Protein AF-0000000083565753 (afdb_homodimer)

Solvent-accessible surface area (backbone atoms only — not comparable to full-atom values): 14730 Å² total; per-residue (Å²): 135,61,70,22,32,29,29,48,43,79,66,25,67,14,14,50,44,15,47,54,52,40,45,50,52,19,60,74,61,69,27,37,34,36,38,39,30,62,44,66,64,68,70,81,76,67,71,86,78,61,58,66,66,58,56,52,49,52,53,49,51,50,48,50,50,44,51,48,54,50,54,62,72,40,65,93,52,57,70,50,74,50,79,47,77,34,59,52,39,58,52,53,54,49,48,35,59,76,68,59,35,46,30,40,23,27,19,30,39,54,79,83,41,59,88,85,57,62,55,16,70,52,45,52,51,37,64,46,65,47,71,42,31,32,35,38,18,43,68,106,136,60,70,24,32,31,29,48,40,79,67,24,67,15,13,49,44,15,47,54,51,39,45,49,51,19,58,74,59,69,25,38,34,36,39,39,32,62,44,65,63,70,69,82,75,64,70,87,78,62,59,66,65,58,56,50,49,52,52,49,51,50,48,51,50,42,51,48,53,50,52,63,72,39,66,92,51,56,72,49,74,49,78,46,77,34,58,52,40,60,52,53,53,50,49,36,60,77,67,60,35,45,29,40,23,28,20,29,40,54,78,84,42,58,89,84,56,62,53,17,71,50,44,52,51,36,64,46,66,48,71,42,32,32,35,37,18,43,69,103

Nearest PDB structures (foldseek):
  1mjh-assembly1_B  TM=8.644E-01  e=1.092E-12  Methanocaldococcus jannaschii
  1mjh-assembly1_A  TM=8.756E-01  e=1.015E-11  Methanocaldococcus jannaschii
  3cis-assembly3_F  TM=7.984E-01  e=3.076E-10  Mycobacterium tuberculosis
  3cis-assembly4_G  TM=8.009E-01  e=1.069E-09  Mycobacterium tuberculosis
  4wny-assembly1_A-2  TM=8.545E-01  e=2.061E-09  Burkholderia pseudomallei 1710b

InterPro domains:
  IPR006015 Universal stress protein A family [PR01438] (2-20)
  IPR006015 Universal stress protein A family [PR01438] (98-110)
  IPR006015 Universal stress protein A family [PR01438] (116-138)
  IPR006016 UspA [PF00582] (1-137)
  IPR014729 Rossmann-like alpha/beta/alpha sandwich fold [G3DSA:3.40.50.620] (1-140)

Foldseek 3Di:
DFQEEEEEAQQDLLSVVLLVVRLVVCVVVVHAYEYEYEAEDPDVPDDPPDDPVVVVVVSVVSVVVSVVVSCVVNPPHHYHYDYYYYDQLVVSQVVCVVVVGQEYGYEQDHPPADPPDRGRPSLVSNVVPHPHHYHYGYSD/DFQEEEEEAQQDLLSVVLLVVRLVVCVVVVHAYEYEYEAEDPDVPPDPPDDPVVVVVVSVVSVVVSVVVSCVVNPPHHYHYDYYYYDQLVVSQVVCVVVVGQEYGYEQDHPPADPPDRGRPSRVSNVVPHPHHYHYGYSD

Organism: NCBI:txid148449

Structure (mmCIF, N/CA/C/O backbone):
data_AF-0000000083565753-model_v1
#
loop_
_entity.id
_entity.type
_entity.pdbx_description
1 polymer 'Nucleotide-binding universal stress UspA family protein'
#
loop_
_atom_site.group_PDB
_atom_site.id
_atom_site.type_symbol
_atom_site.label_atom_id
_atom_site.label_alt_id
_atom_site.label_comp_id
_atom_site.label_asym_id
_atom_site.label_entity_id
_atom_site.label_seq_id
_atom_site.pdbx_PDB_ins_code
_atom_site.Cartn_x
_atom_site.Cartn_y
_atom_site.Cartn_z
_atom_site.occupancy
_atom_site.B_iso_or_equiv
_atom_site.auth_seq_id
_atom_site.auth_comp_id
_atom_site.auth_asym_id
_atom_site.auth_atom_id
_atom_site.pdbx_PDB_model_num
ATOM 1 N N . MET A 1 1 ? -11.635 -4.177 11.033 1 70.35 1 MET A N 1
ATOM 2 C CA . MET A 1 1 ? -10.266 -4.27 10.534 1 70.35 1 MET A CA 1
ATOM 3 C C . MET A 1 1 ? -9.623 -2.89 10.45 1 70.35 1 MET A C 1
ATOM 5 O O . MET A 1 1 ? -8.585 -2.645 11.069 1 70.35 1 MET A O 1
ATOM 9 N N . TYR A 1 2 ? -10.096 -1.919 9.805 1 86.68 2 TYR A N 1
ATOM 10 C CA . TYR A 1 2 ? -9.535 -0.574 9.872 1 86.68 2 TYR A CA 1
ATOM 11 C C . TYR A 1 2 ? -10.348 0.31 10.81 1 86.68 2 TYR A C 1
ATOM 13 O O . TYR A 1 2 ? -11.556 0.475 10.625 1 86.68 2 TYR A O 1
ATOM 21 N N . ASP A 1 3 ? -9.734 0.777 11.871 1 94.16 3 ASP A N 1
ATOM 22 C CA . ASP A 1 3 ? -10.417 1.656 12.815 1 94.16 3 ASP A CA 1
ATOM 23 C C . ASP A 1 3 ? -10.062 3.119 12.557 1 94.16 3 ASP A C 1
ATOM 25 O O . ASP A 1 3 ? -10.685 4.023 13.119 1 94.16 3 ASP A O 1
ATOM 29 N N . SER A 1 4 ? -9.104 3.278 11.74 1 97.52 4 SER A N 1
ATOM 30 C CA . SER A 1 4 ? -8.714 4.628 11.348 1 97.52 4 SER A CA 1
ATOM 31 C C . SER A 1 4 ? -7.804 4.607 10.125 1 97.52 4 SER A C 1
ATOM 33 O O . SER A 1 4 ? -7.123 3.612 9.867 1 97.52 4 SER A O 1
ATOM 35 N N . VAL A 1 5 ? -7.778 5.709 9.393 1 98.37 5 VAL A N 1
ATOM 36 C CA . VAL A 1 5 ? -6.971 5.872 8.189 1 98.37 5 VAL A CA 1
ATOM 37 C C . VAL A 1 5 ? -6.134 7.145 8.295 1 98.37 5 VAL A C 1
ATOM 39 O O . VAL A 1 5 ? -6.633 8.188 8.725 1 98.37 5 VAL A O 1
ATOM 42 N N . LEU A 1 6 ? -4.876 7.047 7.983 1 98.82 6 LEU A N 1
ATOM 43 C CA . LEU A 1 6 ? -4.014 8.22 7.881 1 98.82 6 LEU A CA 1
ATOM 44 C C . LEU A 1 6 ? -3.614 8.476 6.432 1 98.82 6 LEU A C 1
ATOM 46 O O . LEU A 1 6 ? -3.181 7.557 5.732 1 98.82 6 LEU A O 1
ATOM 50 N N . VAL A 1 7 ? -3.758 9.709 6.019 1 98.84 7 VAL A N 1
ATOM 51 C CA . VAL A 1 7 ? -3.224 10.082 4.713 1 98.84 7 VAL A CA 1
ATOM 52 C C . VAL A 1 7 ? -2.16 11.163 4.88 1 98.84 7 VAL A C 1
ATOM 54 O O . VAL A 1 7 ? -2.366 12.14 5.604 1 98.84 7 VAL A O 1
ATOM 57 N N . ALA A 1 8 ? -0.987 10.927 4.294 1 98.75 8 ALA A N 1
ATOM 58 C CA . ALA A 1 8 ? 0.07 11.927 4.165 1 98.75 8 ALA A CA 1
ATOM 59 C C . ALA A 1 8 ? 0.028 12.597 2.795 1 98.75 8 ALA A C 1
ATOM 61 O O . ALA A 1 8 ? 0.025 11.918 1.765 1 98.75 8 ALA A O 1
ATOM 62 N N . THR A 1 9 ? -0.007 13.968 2.85 1 98.09 9 THR A N 1
ATOM 63 C CA . THR A 1 9 ? -0.197 14.65 1.575 1 98.09 9 THR A CA 1
ATOM 64 C C . THR A 1 9 ? 0.665 15.907 1.5 1 98.09 9 THR A C 1
ATOM 66 O O . THR A 1 9 ? 0.988 16.507 2.528 1 98.09 9 THR A O 1
ATOM 69 N N . ASP A 1 10 ? 1.066 16.194 0.29 1 96.22 10 ASP A N 1
ATOM 70 C CA . ASP A 1 10 ? 1.816 17.423 0.054 1 96.22 10 ASP A CA 1
ATOM 71 C C . ASP A 1 10 ? 1.217 18.219 -1.103 1 96.22 10 ASP A C 1
ATOM 73 O O . ASP A 1 10 ? 1.835 19.162 -1.601 1 96.22 10 ASP A O 1
ATOM 77 N N . GLY A 1 11 ? 0.031 17.786 -1.583 1 94.57 11 GLY A N 1
ATOM 78 C CA . GLY A 1 11 ? -0.693 18.49 -2.63 1 94.57 11 GLY A CA 1
ATOM 79 C C . GLY A 1 11 ? -0.248 18.104 -4.027 1 94.57 11 GLY A C 1
ATOM 80 O O . GLY A 1 11 ? -0.727 18.665 -5.015 1 94.57 11 GLY A O 1
ATOM 81 N N . SER A 1 12 ? 0.75 17.214 -4.209 1 94.18 12 SER A N 1
ATOM 82 C CA . SER A 1 12 ? 1.145 16.696 -5.515 1 94.18 12 SER A CA 1
ATOM 83 C C . SER A 1 12 ? 0.028 15.868 -6.142 1 94.18 12 SER A C 1
ATOM 85 O O . SER A 1 12 ? -0.972 15.568 -5.487 1 94.18 12 SER A O 1
ATOM 87 N N . ASP A 1 13 ? 0.149 15.528 -7.413 1 92.77 13 ASP A N 1
ATOM 88 C CA . ASP A 1 13 ? -0.863 14.746 -8.117 1 92.77 13 ASP A CA 1
ATOM 89 C C . ASP A 1 13 ? -1.039 13.372 -7.476 1 92.77 13 ASP A C 1
ATOM 91 O O . ASP A 1 13 ? -2.167 12.922 -7.259 1 92.77 13 ASP A O 1
ATOM 95 N N . THR A 1 14 ? 0.045 12.711 -7.174 1 95.22 14 THR A N 1
ATOM 96 C CA . THR A 1 14 ? -0.057 11.405 -6.531 1 95.22 14 THR A CA 1
ATOM 97 C C . THR A 1 14 ? -0.661 11.535 -5.136 1 95.22 14 THR A C 1
ATOM 99 O O . THR A 1 14 ? -1.386 10.646 -4.683 1 95.22 14 THR A O 1
ATOM 102 N N . ALA A 1 15 ? -0.357 12.662 -4.483 1 96.39 15 ALA A N 1
ATOM 103 C CA . ALA A 1 15 ? -0.946 12.907 -3.17 1 96.39 15 ALA A CA 1
ATOM 104 C C . ALA A 1 15 ? -2.456 13.099 -3.273 1 96.39 15 ALA A C 1
ATOM 106 O O . ALA A 1 15 ? -3.206 12.662 -2.396 1 96.39 15 ALA A O 1
ATOM 107 N N . THR A 1 16 ? -2.894 13.805 -4.318 1 96.11 16 THR A N 1
ATOM 108 C CA . THR A 1 16 ? -4.326 13.973 -4.537 1 96.11 16 THR A CA 1
ATOM 109 C C . THR A 1 16 ? -5.009 12.62 -4.712 1 96.11 16 THR A C 1
ATOM 111 O O . THR A 1 16 ? -6.057 12.365 -4.115 1 96.11 16 THR A O 1
ATOM 114 N N . ALA A 1 17 ? -4.471 11.777 -5.51 1 96.78 17 ALA A N 1
ATOM 115 C CA . ALA A 1 17 ? -4.996 10.423 -5.669 1 96.78 17 ALA A CA 1
ATOM 116 C C . ALA A 1 17 ? -5.011 9.68 -4.336 1 96.78 17 ALA A C 1
ATOM 118 O O . ALA A 1 17 ? -5.97 8.97 -4.025 1 96.78 17 ALA A O 1
ATOM 119 N N . ALA A 1 18 ? -3.951 9.835 -3.564 1 97.95 18 ALA A N 1
ATOM 120 C CA . ALA A 1 18 ? -3.88 9.201 -2.25 1 97.95 18 ALA A CA 1
ATOM 121 C C . ALA A 1 18 ? -5.006 9.689 -1.344 1 97.95 18 ALA A C 1
ATOM 123 O O . ALA A 1 18 ? -5.614 8.899 -0.618 1 97.95 18 ALA A O 1
ATOM 124 N N . VAL A 1 19 ? -5.267 10.961 -1.382 1 97.9 19 VAL A N 1
ATOM 125 C CA . VAL A 1 19 ? -6.348 11.542 -0.594 1 97.9 19 VAL A CA 1
ATOM 126 C C . VAL A 1 19 ? -7.678 10.908 -0.995 1 97.9 19 VAL A C 1
ATOM 128 O O . VAL A 1 19 ? -8.477 10.53 -0.134 1 97.9 19 VAL A O 1
ATOM 131 N N . ASP A 1 20 ? -7.905 10.743 -2.253 1 97.11 20 ASP A N 1
ATOM 132 C CA . ASP A 1 20 ? -9.138 10.126 -2.732 1 97.11 20 ASP A CA 1
ATOM 133 C C . ASP A 1 20 ? -9.28 8.701 -2.202 1 97.11 20 ASP A C 1
ATOM 135 O O . ASP A 1 20 ? -10.36 8.302 -1.761 1 97.11 20 ASP A O 1
ATOM 139 N N . HIS A 1 21 ? -8.246 7.958 -2.236 1 97.4 21 HIS A N 1
ATOM 140 C CA . HIS A 1 21 ? -8.27 6.59 -1.73 1 97.4 21 HIS A CA 1
ATOM 141 C C . HIS A 1 21 ? -8.501 6.564 -0.223 1 97.4 21 HIS A C 1
ATOM 143 O O . HIS A 1 21 ? -9.253 5.725 0.28 1 97.4 21 HIS A O 1
ATOM 149 N N . ALA A 1 22 ? -7.838 7.457 0.47 1 98.13 22 ALA A N 1
ATOM 150 C CA . ALA A 1 22 ? -7.994 7.52 1.921 1 98.13 22 ALA A CA 1
ATOM 151 C C . ALA A 1 22 ? -9.439 7.828 2.304 1 98.13 22 ALA A C 1
ATOM 153 O O . ALA A 1 22 ? -9.995 7.203 3.21 1 98.13 22 ALA A O 1
ATOM 154 N N . ILE A 1 23 ? -10.004 8.728 1.611 1 97.85 23 ILE A N 1
ATOM 155 C CA . ILE A 1 23 ? -11.39 9.105 1.869 1 97.85 23 ILE A CA 1
ATOM 156 C C . ILE A 1 23 ? -12.31 7.923 1.571 1 97.85 23 ILE A C 1
ATOM 158 O O . ILE A 1 23 ? -13.227 7.632 2.342 1 97.85 23 ILE A O 1
ATOM 162 N N . THR A 1 24 ? -12.092 7.301 0.509 1 96.93 24 THR A N 1
ATOM 163 C CA . THR A 1 24 ? -12.883 6.137 0.127 1 96.93 24 THR A CA 1
ATOM 164 C C . THR A 1 24 ? -12.804 5.054 1.2 1 96.93 24 THR A C 1
ATOM 166 O O . THR A 1 24 ? -13.829 4.512 1.618 1 96.93 24 THR A O 1
ATOM 169 N N . LEU A 1 25 ? -11.629 4.744 1.685 1 97.2 25 LEU A N 1
ATOM 170 C CA . LEU A 1 25 ? -11.458 3.74 2.728 1 97.2 25 LEU A CA 1
ATOM 171 C C . LEU A 1 25 ? -12.167 4.161 4.011 1 97.2 25 LEU A C 1
ATOM 173 O O . LEU A 1 25 ? -12.94 3.388 4.581 1 97.2 25 LEU A O 1
ATOM 177 N N . ALA A 1 26 ? -11.904 5.356 4.403 1 97.76 26 ALA A N 1
ATOM 178 C CA . ALA A 1 26 ? -12.494 5.845 5.646 1 97.76 26 ALA A CA 1
ATOM 179 C C . ALA A 1 26 ? -14.018 5.822 5.577 1 97.76 26 ALA A C 1
ATOM 181 O O . ALA A 1 26 ? -14.685 5.462 6.55 1 97.76 26 ALA A O 1
ATOM 182 N N . SER A 1 27 ? -14.504 6.208 4.433 1 96.7 27 SER A N 1
ATOM 183 C CA . SER A 1 27 ? -15.951 6.225 4.241 1 96.7 27 SER A CA 1
ATOM 184 C C . SER A 1 27 ? -16.524 4.812 4.23 1 96.7 27 SER A C 1
ATOM 186 O O . SER A 1 27 ? -17.539 4.543 4.876 1 96.7 27 SER A O 1
ATOM 188 N N . GLN A 1 28 ? -15.945 3.93 3.521 1 95.64 28 GLN A N 1
ATOM 189 C CA . GLN A 1 28 ? -16.445 2.566 3.38 1 95.64 28 GLN A CA 1
ATOM 190 C C . GLN A 1 28 ? -16.437 1.836 4.72 1 95.64 28 GLN A C 1
ATOM 192 O O . GLN A 1 28 ? -17.342 1.05 5.01 1 95.64 28 GLN A O 1
ATOM 197 N N . PHE A 1 29 ? -15.425 2.081 5.487 1 96 29 PHE A N 1
ATOM 198 C CA . PHE A 1 29 ? -15.296 1.398 6.769 1 96 29 PHE A CA 1
ATOM 199 C C . PHE A 1 29 ? -15.94 2.213 7.884 1 96 29 PHE A C 1
ATOM 201 O O . PHE A 1 29 ? -16.018 1.759 9.027 1 96 29 PHE A O 1
ATOM 208 N N . ASP A 1 30 ? -16.373 3.44 7.558 1 96.24 30 ASP A N 1
ATOM 209 C CA . ASP A 1 30 ? -16.989 4.348 8.521 1 96.24 30 ASP A CA 1
ATOM 210 C C . ASP A 1 30 ? -16.07 4.586 9.717 1 96.24 30 ASP A C 1
ATOM 212 O O . ASP A 1 30 ? -16.471 4.38 10.865 1 96.24 30 ASP A O 1
ATOM 216 N N . VAL A 1 31 ? -14.921 5.073 9.415 1 97.55 31 VAL A N 1
ATOM 217 C CA . VAL A 1 31 ? -13.9 5.278 10.437 1 97.55 31 VAL A CA 1
ATOM 218 C C . VAL A 1 31 ? -13.295 6.673 10.291 1 97.55 31 VAL A C 1
ATOM 220 O O . VAL A 1 31 ? -13.445 7.315 9.248 1 97.55 31 VAL A O 1
ATOM 223 N N . PRO A 1 32 ? -12.58 7.171 11.324 1 98.05 32 PRO A N 1
ATOM 224 C CA . PRO A 1 32 ? -11.957 8.494 11.249 1 98.05 32 PRO A CA 1
ATOM 225 C C . PRO A 1 32 ? -10.808 8.549 10.245 1 98.05 32 PRO A C 1
ATOM 227 O O . PRO A 1 32 ? -10.129 7.544 10.022 1 98.05 32 PRO A O 1
ATOM 230 N N . LEU A 1 33 ? -10.653 9.709 9.706 1 98.46 33 LEU A N 1
ATOM 231 C CA . LEU A 1 33 ? -9.557 10.033 8.798 1 98.46 33 LEU A CA 1
ATOM 232 C C . LEU A 1 33 ? -8.609 11.045 9.431 1 98.46 33 LEU A C 1
ATOM 234 O O . LEU A 1 33 ? -9.049 12.069 9.959 1 98.46 33 LEU A O 1
ATOM 238 N N . TYR A 1 34 ? -7.364 10.736 9.413 1 98.76 34 TYR A N 1
ATOM 239 C CA . TYR A 1 34 ? -6.319 11.661 9.838 1 98.76 34 TYR A CA 1
ATOM 240 C C . TYR A 1 34 ? -5.504 12.147 8.646 1 98.76 34 TYR A C 1
ATOM 242 O O . TYR A 1 34 ? -5.179 11.367 7.747 1 98.76 34 TYR A O 1
ATOM 250 N N . GLY A 1 35 ? -5.287 13.417 8.578 1 98.75 35 GLY A N 1
ATOM 251 C CA . GLY A 1 35 ? -4.46 14.009 7.538 1 98.75 35 GLY A CA 1
ATOM 252 C C . GLY A 1 35 ? -3.227 14.707 8.081 1 98.75 35 GLY A C 1
ATOM 253 O O . GLY A 1 35 ? -3.294 15.39 9.105 1 98.75 35 GLY A O 1
ATOM 254 N N . ILE A 1 36 ? -2.083 14.528 7.371 1 98.84 36 ILE A N 1
ATOM 255 C CA . ILE A 1 36 ? -0.858 15.173 7.831 1 98.84 36 ILE A CA 1
ATOM 256 C C . ILE A 1 36 ? -0.123 15.792 6.644 1 98.84 36 ILE A C 1
ATOM 258 O O . ILE A 1 36 ? -0.086 15.21 5.557 1 98.84 36 ILE A O 1
ATOM 262 N N . VAL A 1 37 ? 0.411 16.953 6.87 1 98.48 37 VAL A N 1
ATOM 263 C CA . VAL A 1 37 ? 1.426 17.577 6.028 1 98.48 37 VAL A CA 1
ATOM 264 C C . VAL A 1 37 ? 2.7 17.807 6.838 1 98.48 37 VAL A C 1
ATOM 266 O O . VAL A 1 37 ? 2.643 18.272 7.978 1 98.48 37 VAL A O 1
ATOM 269 N N . VAL A 1 38 ? 3.836 17.483 6.27 1 97.63 38 VAL A N 1
ATOM 270 C CA . VAL A 1 38 ? 5.103 17.665 6.969 1 97.63 38 VAL A CA 1
ATOM 271 C C . VAL A 1 38 ? 5.938 18.727 6.258 1 97.63 38 VAL A C 1
ATOM 273 O O . VAL A 1 38 ? 6.19 18.625 5.055 1 97.63 38 VAL A O 1
ATOM 276 N N . LEU A 1 39 ? 6.33 19.758 6.948 1 95.25 39 LEU A N 1
ATOM 277 C CA . LEU A 1 39 ? 7.285 20.757 6.479 1 95.25 39 LEU A CA 1
ATOM 278 C C . LEU A 1 39 ? 8.717 20.317 6.766 1 95.25 39 LEU A C 1
ATOM 280 O O . LEU A 1 39 ? 9.104 20.166 7.927 1 95.25 39 LEU A O 1
ATOM 284 N N . GLU A 1 40 ? 9.419 20.083 5.671 1 89.79 40 GLU A N 1
ATOM 285 C CA . GLU A 1 40 ? 10.788 19.607 5.845 1 89.79 40 GLU A CA 1
ATOM 286 C C . GLU A 1 40 ? 11.655 20.659 6.532 1 89.79 40 GLU A C 1
ATOM 288 O O . GLU A 1 40 ? 11.625 21.834 6.162 1 89.79 40 GLU A O 1
ATOM 293 N N . SER A 1 41 ? 12.345 20.179 7.498 1 82.94 41 SER A N 1
ATOM 294 C CA . SER A 1 41 ? 13.251 21.073 8.212 1 82.94 41 SER A CA 1
ATOM 295 C C . SER A 1 41 ? 14.487 21.389 7.377 1 82.94 41 SER A C 1
ATOM 297 O O . SER A 1 41 ? 15.047 20.504 6.726 1 82.94 41 SER A O 1
ATOM 299 N N . ARG A 1 42 ? 14.381 22.497 6.639 1 66.94 42 ARG A N 1
ATOM 300 C CA . ARG A 1 42 ? 15.554 22.905 5.873 1 66.94 42 ARG A CA 1
ATOM 301 C C . ARG A 1 42 ? 16.768 23.073 6.78 1 66.94 42 ARG A C 1
ATOM 303 O O . ARG A 1 42 ? 16.631 23.436 7.95 1 66.94 42 ARG A O 1
ATOM 310 N N . THR A 1 43 ? 17.861 22.25 6.497 1 54.87 43 THR A N 1
ATOM 311 C CA . THR A 1 43 ? 19.102 22.662 7.143 1 54.87 43 THR A CA 1
ATOM 312 C C . THR A 1 43 ? 19.336 24.159 6.96 1 54.87 43 THR A C 1
ATOM 314 O O . THR A 1 43 ? 18.887 24.746 5.974 1 54.87 43 THR A O 1
ATOM 317 N N . GLU A 1 44 ? 19.509 24.898 8.016 1 48.77 44 GLU A N 1
ATOM 318 C CA . GLU A 1 44 ? 19.863 26.302 8.205 1 48.77 44 GLU A CA 1
ATOM 319 C C . GLU A 1 44 ? 20.626 26.845 7 1 48.77 44 GLU A C 1
ATOM 321 O O . GLU A 1 44 ? 21.009 28.017 6.978 1 48.77 44 GLU A O 1
ATOM 326 N N . TYR A 1 45 ? 21.203 25.958 6.195 1 49.56 45 TYR A N 1
ATOM 327 C CA . TYR A 1 45 ? 22.201 26.621 5.363 1 49.56 45 TYR A CA 1
ATOM 328 C C . TYR A 1 45 ? 21.539 27.38 4.219 1 49.56 45 TYR A C 1
ATOM 330 O O . TYR A 1 45 ? 22.022 27.35 3.085 1 49.56 45 TYR A O 1
ATOM 338 N N . ASP A 1 46 ? 20.228 27.416 4.228 1 50.11 46 ASP A N 1
ATOM 339 C CA . ASP A 1 46 ? 19.753 28.08 3.017 1 50.11 46 ASP A CA 1
ATOM 340 C C . ASP A 1 46 ? 20.222 29.532 2.967 1 50.11 46 ASP A C 1
ATOM 342 O O . ASP A 1 46 ? 20.316 30.196 4.002 1 50.11 46 ASP A O 1
ATOM 346 N N . ASN A 1 47 ? 20.687 29.989 1.752 1 50.78 47 ASN A N 1
ATOM 347 C CA . ASN A 1 47 ? 21.312 31.257 1.392 1 50.78 47 ASN A CA 1
ATOM 348 C C . ASN A 1 47 ? 20.439 32.445 1.785 1 50.78 47 ASN A C 1
ATOM 350 O O . ASN A 1 47 ? 19.211 32.339 1.802 1 50.78 47 ASN A O 1
ATOM 354 N N . ALA A 1 48 ? 21.104 33.596 2.306 1 54.07 48 ALA A N 1
ATOM 355 C CA . ALA A 1 48 ? 20.926 34.942 2.844 1 54.07 48 ALA A CA 1
ATOM 356 C C . ALA A 1 48 ? 19.815 35.685 2.106 1 54.07 48 ALA A C 1
ATOM 358 O O . ALA A 1 48 ? 19.491 36.826 2.446 1 54.07 48 ALA A O 1
ATOM 359 N N . ILE A 1 49 ? 19.376 35.065 0.936 1 56.76 49 ILE A N 1
ATOM 360 C CA . ILE A 1 49 ? 18.722 36.14 0.197 1 56.76 49 ILE A CA 1
ATOM 361 C C . ILE A 1 49 ? 17.265 36.258 0.638 1 56.76 49 ILE A C 1
ATOM 363 O O . ILE A 1 49 ? 16.689 37.349 0.614 1 56.76 49 ILE A O 1
ATOM 367 N N . VAL A 1 50 ? 16.603 35.014 0.853 1 60.97 50 VAL A N 1
ATOM 368 C CA . VAL A 1 50 ? 15.207 35.182 1.247 1 60.97 50 VAL A CA 1
ATOM 369 C C . VAL A 1 50 ? 15.1 35.216 2.77 1 60.97 50 VAL A C 1
ATOM 371 O O . VAL A 1 50 ? 15.853 34.532 3.467 1 60.97 50 VAL A O 1
ATOM 374 N N . ASP A 1 51 ? 14.407 36.146 3.184 1 72.39 51 ASP A N 1
ATOM 375 C CA . ASP A 1 51 ? 14.112 36.218 4.612 1 72.39 51 ASP A CA 1
ATOM 376 C C . ASP A 1 51 ? 13.543 34.896 5.123 1 72.39 51 ASP A C 1
ATOM 378 O O . ASP A 1 51 ? 12.493 34.446 4.659 1 72.39 51 ASP A O 1
ATOM 382 N N . PRO A 1 52 ? 14.223 34.111 5.813 1 75.13 52 PRO A N 1
ATOM 383 C CA . PRO A 1 52 ? 13.835 32.799 6.334 1 75.13 52 PRO A CA 1
ATOM 384 C C . PRO A 1 52 ? 12.422 32.788 6.912 1 75.13 52 PRO A C 1
ATOM 386 O O . PRO A 1 52 ? 11.717 31.781 6.809 1 75.13 52 PRO A O 1
ATOM 389 N N . GLU A 1 53 ? 12.023 33.912 7.372 1 79.96 53 GLU A N 1
ATOM 390 C CA . GLU A 1 53 ? 10.689 33.991 7.961 1 79.96 53 GLU A CA 1
ATOM 391 C C . GLU A 1 53 ? 9.608 33.95 6.885 1 79.96 53 GLU A C 1
ATOM 393 O O . GLU A 1 53 ? 8.564 33.321 7.07 1 79.96 53 GLU A O 1
ATOM 398 N N . GLU A 1 54 ? 9.918 34.653 5.784 1 81.71 54 GLU A N 1
ATOM 399 C CA . GLU A 1 54 ? 8.951 34.682 4.691 1 81.71 54 GLU A CA 1
ATOM 400 C C . GLU A 1 54 ? 8.832 33.315 4.023 1 81.71 54 GLU A C 1
ATOM 402 O O . GLU A 1 54 ? 7.735 32.895 3.647 1 81.71 54 GLU A O 1
ATOM 407 N N . ALA A 1 55 ? 9.894 32.731 3.916 1 82.29 55 ALA A N 1
ATOM 408 C CA . ALA A 1 55 ? 9.892 31.405 3.306 1 82.29 55 ALA A CA 1
ATOM 409 C C . ALA A 1 55 ? 9.102 30.412 4.154 1 82.29 55 ALA A C 1
ATOM 411 O O . ALA A 1 55 ? 8.329 29.611 3.624 1 82.29 55 ALA A O 1
ATOM 412 N N . ASP A 1 56 ? 9.208 30.499 5.383 1 85.81 56 ASP A N 1
ATOM 413 C CA . ASP A 1 56 ? 8.493 29.624 6.307 1 85.81 56 ASP A CA 1
ATOM 414 C C . ASP A 1 56 ? 6.99 29.891 6.265 1 85.81 56 ASP A C 1
ATOM 416 O O . ASP A 1 56 ? 6.187 28.958 6.319 1 85.81 56 ASP A O 1
ATOM 420 N N . ARG A 1 57 ? 6.731 31.138 6.156 1 89.27 57 ARG A N 1
ATOM 421 C CA . ARG A 1 57 ? 5.323 31.513 6.095 1 89.27 57 ARG A CA 1
ATOM 422 C C . ARG A 1 57 ? 4.663 30.963 4.835 1 89.27 57 ARG A C 1
ATOM 424 O O . ARG A 1 57 ? 3.538 30.462 4.886 1 89.27 57 ARG A O 1
ATOM 431 N N . ARG A 1 58 ? 5.305 31.067 3.809 1 90.52 58 ARG A N 1
ATOM 432 C CA . ARG A 1 58 ? 4.764 30.589 2.541 1 90.52 58 ARG A CA 1
ATOM 433 C C . ARG A 1 58 ? 4.575 29.076 2.563 1 90.52 58 ARG A C 1
ATOM 435 O O . ARG A 1 58 ? 3.579 28.562 2.049 1 90.52 58 ARG A O 1
ATOM 442 N N . ARG A 1 59 ? 5.479 28.418 3.128 1 91.31 59 ARG A N 1
ATOM 443 C CA . ARG A 1 59 ? 5.377 26.966 3.232 1 91.31 59 ARG A CA 1
ATOM 444 C C . ARG A 1 59 ? 4.178 26.561 4.082 1 91.31 59 ARG A C 1
ATOM 446 O O . ARG A 1 59 ? 3.452 25.627 3.737 1 91.31 59 ARG A O 1
ATOM 453 N N . ARG A 1 60 ? 3.98 27.243 5.109 1 94.51 60 ARG A N 1
ATOM 454 C CA . ARG A 1 60 ? 2.859 26.943 5.993 1 94.51 60 ARG A CA 1
ATOM 455 C C . ARG A 1 60 ? 1.529 27.252 5.314 1 94.51 60 ARG A C 1
ATOM 457 O O . ARG A 1 60 ? 0.565 26.496 5.451 1 94.51 60 ARG A O 1
ATOM 464 N N . GLN A 1 61 ? 1.526 28.332 4.605 1 95.52 61 GLN A N 1
ATOM 465 C CA . GLN A 1 61 ? 0.31 28.692 3.883 1 95.52 61 GLN A CA 1
ATOM 466 C C . GLN A 1 61 ? -0.053 27.628 2.851 1 95.52 61 GLN A C 1
ATOM 468 O O . GLN A 1 61 ? -1.226 27.281 2.696 1 95.52 61 GLN A O 1
ATOM 473 N N . ARG A 1 62 ? 0.897 27.179 2.211 1 95.21 62 ARG A N 1
ATOM 474 C CA . ARG A 1 62 ? 0.664 26.117 1.238 1 95.21 62 ARG A CA 1
ATOM 475 C C . ARG A 1 62 ? 0.144 24.855 1.918 1 95.21 62 ARG A C 1
ATOM 477 O O . ARG A 1 62 ? -0.777 24.208 1.416 1 95.21 62 ARG A O 1
ATOM 484 N N . ALA A 1 63 ? 0.744 24.551 3.028 1 96.93 63 ALA A N 1
ATOM 485 C CA . ALA A 1 63 ? 0.302 23.383 3.786 1 96.93 63 ALA A CA 1
ATOM 486 C C . ALA A 1 63 ? -1.154 23.528 4.219 1 96.93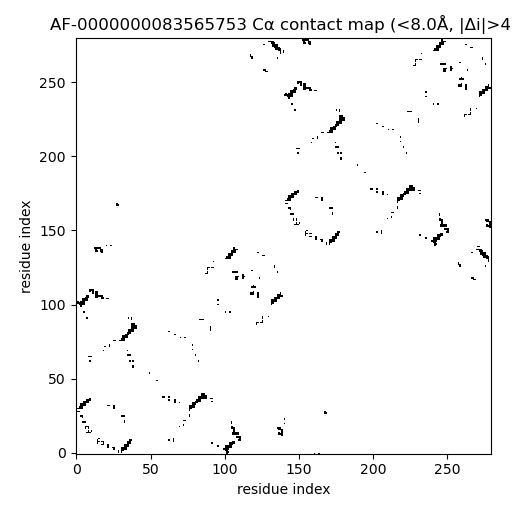 63 ALA A C 1
ATOM 488 O O . ALA A 1 63 ? -1.933 22.576 4.127 1 96.93 63 ALA A O 1
ATOM 489 N N . GLU A 1 64 ? -1.491 24.688 4.622 1 97.84 64 GLU A N 1
ATOM 490 C CA . GLU A 1 64 ? -2.863 24.965 5.039 1 97.84 64 GLU A CA 1
ATOM 491 C C . GLU A 1 64 ? -3.834 24.821 3.871 1 97.84 64 GLU A C 1
ATOM 493 O O . GLU A 1 64 ? -4.947 24.319 4.04 1 97.84 64 GLU A O 1
ATOM 498 N N . SER A 1 65 ? -3.41 25.26 2.761 1 97.81 65 SER A N 1
ATOM 499 C CA . SER A 1 65 ? -4.245 25.126 1.571 1 97.81 65 SER A CA 1
ATOM 500 C C . SER A 1 65 ? -4.456 23.66 1.207 1 97.81 65 SER A C 1
ATOM 502 O O . SER A 1 65 ? -5.567 23.256 0.856 1 97.81 65 SER A O 1
ATOM 504 N N . VAL A 1 66 ? -3.439 22.885 1.279 1 97.52 66 VAL A N 1
ATOM 505 C CA . VAL A 1 66 ? -3.502 21.456 0.992 1 97.52 66 VAL A CA 1
ATOM 506 C C . VAL A 1 66 ? -4.482 20.779 1.948 1 97.52 66 VAL A C 1
ATOM 508 O O . VAL A 1 66 ? -5.315 19.974 1.525 1 97.52 66 VAL A O 1
ATOM 511 N N . LEU A 1 67 ? -4.415 21.12 3.23 1 98.01 67 LEU A N 1
ATOM 512 C CA . LEU A 1 67 ? -5.299 20.519 4.223 1 98.01 67 LEU A CA 1
ATOM 513 C C . LEU A 1 67 ? -6.735 20.998 4.034 1 98.01 67 LEU A C 1
ATOM 515 O O . LEU A 1 67 ? -7.681 20.247 4.28 1 98.01 67 LEU A O 1
ATOM 519 N N . ALA A 1 68 ? -6.878 22.235 3.575 1 97.53 68 ALA A N 1
ATOM 520 C CA . ALA A 1 68 ? -8.217 22.738 3.279 1 97.53 68 ALA A CA 1
ATOM 521 C C . ALA A 1 68 ? -8.868 21.935 2.156 1 97.53 68 ALA A C 1
ATOM 523 O O . ALA A 1 68 ? -10.064 21.638 2.21 1 97.53 68 ALA A O 1
ATOM 524 N N . ASP A 1 69 ? -8.128 21.63 1.135 1 97.35 69 ASP A N 1
ATOM 525 C CA . ASP A 1 69 ? -8.62 20.789 0.049 1 97.35 69 ASP A CA 1
ATOM 526 C C . ASP A 1 69 ? -9.035 19.413 0.565 1 97.35 69 ASP A C 1
ATOM 528 O O . ASP A 1 69 ? -10.067 18.876 0.157 1 97.35 69 ASP A O 1
ATOM 532 N N . LEU A 1 70 ? -8.221 18.82 1.467 1 97.81 70 LEU A N 1
ATOM 533 C CA . LEU A 1 70 ? -8.55 17.541 2.085 1 97.81 70 LEU A CA 1
ATOM 534 C C . LEU A 1 70 ? -9.845 17.64 2.884 1 97.81 70 LEU A C 1
ATOM 536 O O . LEU A 1 70 ? -10.707 16.762 2.79 1 97.81 70 LEU A O 1
ATOM 540 N N . GLU A 1 71 ? -10.021 18.692 3.632 1 97.53 71 GLU A N 1
ATOM 541 C CA . GLU A 1 71 ? -11.216 18.905 4.444 1 97.53 71 GLU A CA 1
ATOM 542 C C . GLU A 1 71 ? -12.464 19.005 3.572 1 97.53 71 GLU A C 1
ATOM 544 O O . GLU A 1 71 ? -13.501 18.422 3.894 1 97.53 71 GLU A O 1
ATOM 549 N N . ALA A 1 72 ? -12.289 19.682 2.534 1 97.09 72 ALA A N 1
ATOM 550 C CA . ALA A 1 72 ? -13.413 19.845 1.615 1 97.09 72 ALA A CA 1
ATOM 551 C C . ALA A 1 72 ? -13.812 18.51 0.994 1 97.09 72 ALA A C 1
ATOM 553 O O . ALA A 1 72 ? -15.001 18.215 0.85 1 97.09 72 ALA A O 1
ATOM 554 N N . ALA A 1 73 ? -12.846 17.753 0.643 1 96.73 73 ALA A N 1
ATOM 555 C CA . ALA A 1 73 ? -13.087 16.471 -0.014 1 96.73 73 ALA A CA 1
ATOM 556 C C . ALA A 1 73 ? -13.656 15.45 0.968 1 96.73 73 ALA A C 1
ATOM 558 O O . ALA A 1 73 ? -14.397 14.547 0.574 1 96.73 73 ALA A O 1
ATOM 559 N N . ALA A 1 74 ? -13.272 15.582 2.23 1 96.88 74 ALA A N 1
ATOM 560 C CA . ALA A 1 74 ? -13.62 14.591 3.244 1 96.88 74 ALA A CA 1
ATOM 561 C C . ALA A 1 74 ? -14.911 14.973 3.963 1 96.88 74 ALA A C 1
ATOM 563 O O . ALA A 1 74 ? -15.186 14.482 5.061 1 96.88 74 ALA A O 1
ATOM 564 N N . ASP A 1 75 ? -15.648 15.836 3.389 1 89.3 75 ASP A N 1
ATOM 565 C CA . ASP A 1 75 ? -16.881 16.296 4.02 1 89.3 75 ASP A CA 1
ATOM 566 C C . ASP A 1 75 ? -17.749 15.117 4.454 1 89.3 75 ASP A C 1
ATOM 568 O O . ASP A 1 75 ? -17.961 14.178 3.684 1 89.3 75 ASP A O 1
ATOM 572 N N . GLY A 1 76 ? -18.134 15.07 5.776 1 92.59 76 GLY A N 1
ATOM 573 C CA . GLY A 1 76 ? -18.975 14.025 6.337 1 92.59 76 GLY A CA 1
ATOM 574 C C . GLY A 1 76 ? -18.196 12.999 7.139 1 92.59 76 GLY A C 1
ATOM 575 O O . GLY A 1 76 ? -18.785 12.173 7.84 1 92.59 76 GLY A O 1
ATOM 576 N N . LEU A 1 77 ? -16.923 13.037 6.994 1 96.13 77 LEU A N 1
ATOM 577 C CA . LEU A 1 77 ? -16.071 12.13 7.756 1 96.13 77 LEU A CA 1
ATOM 578 C C . LEU A 1 77 ? -15.527 12.815 9.005 1 96.13 77 LEU A C 1
ATOM 580 O O . LEU A 1 77 ? -15.35 14.036 9.021 1 96.13 77 LEU A O 1
ATOM 584 N N . ALA A 1 78 ? -15.363 12.012 10.072 1 97.56 78 ALA A N 1
ATOM 585 C CA . ALA A 1 78 ? -14.536 12.507 11.171 1 97.56 78 ALA A CA 1
ATOM 586 C C . ALA A 1 78 ? -13.092 12.71 10.722 1 97.56 78 ALA A C 1
ATOM 588 O O . ALA A 1 78 ? -12.406 11.751 10.361 1 97.56 78 ALA A O 1
ATOM 589 N N . LEU A 1 79 ? -12.711 13.96 10.676 1 98.19 79 LEU A N 1
ATOM 590 C CA . LEU A 1 79 ? -11.403 14.304 10.13 1 98.19 79 LEU A CA 1
ATOM 591 C C . LEU A 1 79 ? -10.602 15.14 11.123 1 98.19 79 LEU A C 1
ATOM 593 O O . LEU A 1 79 ? -11.124 16.098 11.698 1 98.19 79 LEU A O 1
ATOM 597 N N . GLU A 1 80 ? -9.373 14.736 11.404 1 98.22 80 GLU A N 1
ATOM 598 C CA . GLU A 1 80 ? -8.371 15.525 12.116 1 98.22 80 GLU A CA 1
ATOM 599 C C . GLU A 1 80 ? -7.127 15.739 11.259 1 98.22 80 GLU A C 1
ATOM 601 O O . GLU A 1 80 ? -6.622 14.798 10.642 1 98.22 80 GLU A O 1
ATOM 606 N N . THR A 1 81 ? -6.701 16.955 11.186 1 98.38 81 THR A N 1
ATOM 607 C CA . THR A 1 81 ? -5.521 17.251 10.381 1 98.38 81 THR A CA 1
ATOM 608 C C . THR A 1 81 ? -4.42 17.866 11.24 1 98.38 81 THR A C 1
ATOM 610 O O . THR A 1 81 ? -4.692 18.401 12.317 1 98.38 81 THR A O 1
ATOM 613 N N . THR A 1 82 ? -3.182 17.778 10.757 1 98.49 82 THR A N 1
ATOM 614 C CA . THR A 1 82 ? -2.054 18.378 11.461 1 98.49 82 THR A CA 1
ATOM 615 C C . THR A 1 82 ? -0.948 18.762 10.482 1 98.49 82 THR A C 1
ATOM 617 O O . THR A 1 82 ? -0.832 18.173 9.406 1 98.49 82 THR A O 1
ATOM 620 N N . ILE A 1 83 ? -0.262 19.793 10.839 1 98.37 83 ILE A N 1
ATOM 621 C CA . ILE A 1 83 ? 0.99 20.165 10.189 1 98.37 83 ILE A CA 1
ATOM 622 C C . ILE A 1 83 ? 2.158 19.925 11.143 1 98.37 83 ILE A C 1
ATOM 624 O O . ILE A 1 83 ? 2.147 20.402 12.28 1 98.37 83 ILE A O 1
ATOM 628 N N . ARG A 1 84 ? 3.095 19.194 10.702 1 97.78 84 ARG A N 1
ATOM 629 C CA . ARG A 1 84 ? 4.303 18.953 11.484 1 97.78 84 ARG A CA 1
ATOM 630 C C . ARG A 1 84 ? 5.544 19.423 10.732 1 97.78 84 ARG A C 1
ATOM 632 O O . ARG A 1 84 ? 5.52 19.558 9.507 1 97.78 84 ARG A O 1
ATOM 639 N N . THR A 1 85 ? 6.619 19.762 11.476 1 96.44 85 THR A N 1
ATOM 640 C CA . THR A 1 85 ? 7.913 20.141 10.922 1 96.44 85 THR A CA 1
ATOM 641 C C . THR A 1 85 ? 8.982 19.118 11.296 1 96.44 85 THR A C 1
ATOM 643 O O . THR A 1 85 ? 9.086 18.717 12.456 1 96.44 85 THR A O 1
ATOM 646 N N . GLY A 1 86 ? 9.733 18.629 10.346 1 96.4 86 GLY A N 1
ATOM 647 C CA . GLY A 1 86 ? 10.773 17.64 10.583 1 96.4 86 GLY A CA 1
ATOM 648 C C . GLY A 1 86 ? 11.086 16.799 9.361 1 96.4 86 GLY A C 1
ATOM 649 O O . GLY A 1 86 ? 10.952 17.267 8.228 1 96.4 86 GLY A O 1
ATOM 650 N N . VAL A 1 87 ? 11.682 15.642 9.583 1 96.7 87 VAL A N 1
ATOM 651 C CA . VAL A 1 87 ? 11.924 14.68 8.513 1 96.7 87 VAL A CA 1
ATOM 652 C C . VAL A 1 87 ? 10.614 14 8.122 1 96.7 87 VAL A C 1
ATOM 654 O O . VAL A 1 87 ? 9.957 13.376 8.959 1 96.7 87 VAL A O 1
ATOM 657 N N . PRO A 1 88 ? 10.25 14.047 6.961 1 97.26 88 PRO A N 1
ATOM 658 C CA . PRO A 1 88 ? 8.897 13.669 6.547 1 97.26 88 PRO A CA 1
ATOM 659 C C . PRO A 1 88 ? 8.526 12.248 6.966 1 97.26 88 PRO A C 1
ATOM 661 O O . PRO A 1 88 ? 7.502 12.042 7.622 1 97.26 88 PRO A O 1
ATOM 664 N N . HIS A 1 89 ? 9.339 11.244 6.62 1 97.95 89 HIS A N 1
ATOM 665 C CA . HIS A 1 89 ? 8.942 9.872 6.917 1 97.95 89 HIS A CA 1
ATOM 666 C C . HIS A 1 89 ? 8.891 9.627 8.421 1 97.95 89 HIS A C 1
ATOM 668 O O . HIS A 1 89 ? 8.04 8.876 8.903 1 97.95 89 HIS A O 1
ATOM 674 N N . GLU A 1 90 ? 9.717 10.288 9.206 1 98.5 90 GLU A N 1
ATOM 675 C CA . GLU A 1 90 ? 9.708 10.143 10.658 1 98.5 90 GLU A CA 1
ATOM 676 C C . GLU A 1 90 ? 8.431 10.718 11.263 1 98.5 90 GLU A C 1
ATOM 678 O O . GLU A 1 90 ? 7.807 10.091 12.122 1 98.5 90 GLU A O 1
ATOM 683 N N . GLU A 1 91 ? 8.09 11.871 10.772 1 98.63 91 GLU A N 1
ATOM 684 C CA . GLU A 1 91 ? 6.898 12.534 11.293 1 98.63 91 GLU A CA 1
ATOM 685 C C . GLU A 1 91 ? 5.632 11.773 10.911 1 98.63 91 GLU A C 1
ATOM 687 O O . GLU A 1 91 ? 4.691 11.685 11.704 1 98.63 91 GLU A O 1
ATOM 692 N N . ILE A 1 92 ? 5.578 11.244 9.734 1 98.7 92 ILE A N 1
ATOM 693 C CA . ILE A 1 92 ? 4.432 10.463 9.28 1 98.7 92 ILE A CA 1
ATOM 694 C C . ILE A 1 92 ? 4.282 9.215 10.147 1 98.7 92 ILE A C 1
ATOM 696 O O . ILE A 1 92 ? 3.189 8.916 10.632 1 98.7 92 ILE A O 1
ATOM 700 N N . LEU A 1 93 ? 5.368 8.519 10.378 1 98.67 93 LEU A N 1
ATOM 701 C CA . LEU A 1 93 ? 5.337 7.291 11.164 1 98.67 93 LEU A CA 1
ATOM 702 C C . LEU A 1 93 ? 5.019 7.589 12.626 1 98.67 93 LEU A C 1
ATOM 704 O O . LEU A 1 93 ? 4.271 6.847 13.266 1 98.67 93 LEU A O 1
ATOM 708 N N . ALA A 1 94 ? 5.564 8.649 13.15 1 98.73 94 ALA A N 1
ATOM 709 C CA . ALA A 1 94 ? 5.281 9.051 14.526 1 98.73 94 ALA A CA 1
ATOM 710 C C . ALA A 1 94 ? 3.803 9.384 14.707 1 98.73 94 ALA A C 1
ATOM 712 O O . ALA A 1 94 ? 3.177 8.952 15.678 1 98.73 94 ALA A O 1
ATOM 713 N N . TYR A 1 95 ? 3.24 10.139 13.775 1 98.65 95 TYR A N 1
ATOM 714 C CA . TYR A 1 95 ? 1.837 10.526 13.869 1 98.65 95 TYR A CA 1
ATOM 715 C C . TYR A 1 95 ? 0.925 9.316 13.705 1 98.65 95 TYR A C 1
ATOM 717 O O . TYR A 1 95 ? -0.105 9.212 14.376 1 98.65 95 TYR A O 1
ATOM 725 N N . ALA A 1 96 ? 1.28 8.404 12.808 1 98.25 96 ALA A N 1
ATOM 726 C CA . ALA A 1 96 ? 0.525 7.162 12.661 1 98.25 96 ALA A CA 1
ATOM 727 C C . ALA A 1 96 ? 0.457 6.402 13.982 1 98.25 96 ALA A C 1
ATOM 729 O O . ALA A 1 96 ? -0.593 5.864 14.342 1 98.25 96 ALA A O 1
ATOM 730 N N . ALA A 1 97 ? 1.57 6.35 14.656 1 97.66 97 ALA A N 1
ATOM 73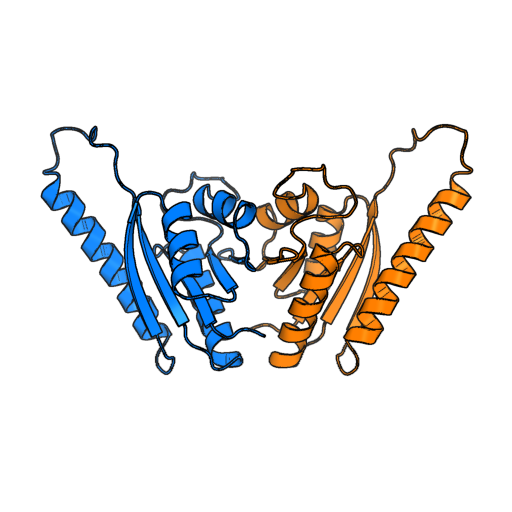1 C CA . ALA A 1 97 ? 1.637 5.666 15.945 1 97.66 97 ALA A CA 1
ATOM 732 C C . ALA A 1 97 ? 0.803 6.394 16.996 1 97.66 97 ALA A C 1
ATOM 734 O O . ALA A 1 97 ? 0.074 5.763 17.764 1 97.66 97 ALA A O 1
ATOM 735 N N . GLU A 1 98 ? 0.95 7.742 17.032 1 97.84 98 GLU A N 1
ATOM 736 C CA . GLU A 1 98 ? 0.222 8.568 17.99 1 97.84 98 GLU A CA 1
ATOM 737 C C . GLU A 1 98 ? -1.285 8.375 17.853 1 97.84 98 GLU A C 1
ATOM 739 O O . GLU A 1 98 ? -2.004 8.332 18.854 1 97.84 98 GLU A O 1
ATOM 744 N N . GLN A 1 99 ? -1.759 8.249 16.598 1 97.12 99 GLN A N 1
ATOM 745 C CA . GLN A 1 99 ? -3.193 8.151 16.345 1 97.12 99 GLN A CA 1
ATOM 746 C C . GLN A 1 99 ? -3.633 6.694 16.228 1 97.12 99 GLN A C 1
ATOM 748 O O . GLN A 1 99 ? -4.802 6.413 15.959 1 97.12 99 GLN A O 1
ATOM 753 N N . ASP A 1 100 ? -2.65 5.763 16.337 1 95.53 100 ASP A N 1
ATOM 754 C CA . ASP A 1 100 ? -2.897 4.335 16.163 1 95.53 100 ASP A CA 1
ATOM 755 C C . ASP A 1 100 ? -3.612 4.058 14.843 1 95.53 100 ASP A C 1
ATOM 757 O O . ASP A 1 100 ? -4.626 3.357 14.815 1 95.53 100 ASP A O 1
ATOM 761 N N . ALA A 1 101 ? -3.126 4.721 13.796 1 96.4 101 ALA A N 1
ATOM 762 C CA . ALA A 1 101 ? -3.707 4.515 12.471 1 96.4 101 ALA A CA 1
ATOM 763 C C . ALA A 1 101 ? -3.535 3.069 12.016 1 96.4 101 ALA A C 1
ATOM 765 O O . ALA A 1 101 ? -2.451 2.495 12.145 1 96.4 101 ALA A O 1
ATOM 766 N N . ASP A 1 102 ? -4.565 2.528 11.442 1 96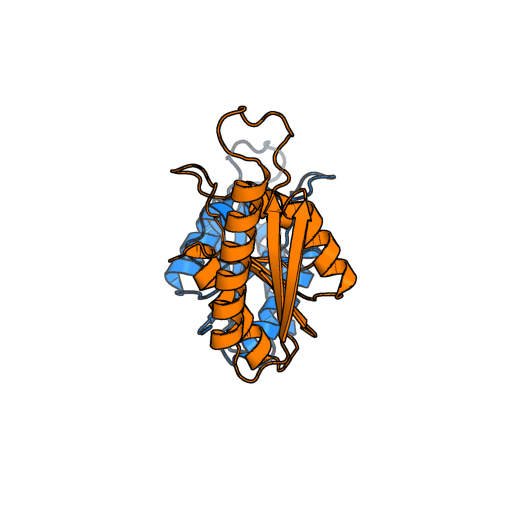.92 102 ASP A N 1
ATOM 767 C CA . ASP A 1 102 ? -4.545 1.127 11.03 1 96.92 102 ASP A CA 1
ATOM 768 C C . ASP A 1 102 ? -3.943 0.974 9.635 1 96.92 102 ASP A C 1
ATOM 770 O O . ASP A 1 102 ? -3.532 -0.122 9.247 1 96.92 102 ASP A O 1
ATOM 774 N N . VAL A 1 103 ? -3.979 2.109 8.907 1 98.03 103 VAL A N 1
ATOM 775 C CA . VAL A 1 103 ? -3.417 2.104 7.56 1 98.03 103 VAL A CA 1
ATOM 776 C C . VAL A 1 103 ? -2.925 3.504 7.2 1 98.03 103 VAL A C 1
ATOM 778 O O . VAL A 1 103 ? -3.546 4.502 7.574 1 98.03 103 VAL A O 1
ATOM 781 N N . ILE A 1 104 ? -1.787 3.542 6.563 1 98.72 104 ILE A N 1
ATOM 782 C CA . ILE A 1 104 ? -1.237 4.777 6.016 1 98.72 104 ILE A CA 1
ATOM 783 C C . ILE A 1 104 ? -1.436 4.804 4.502 1 98.72 104 ILE A C 1
ATOM 785 O O . ILE A 1 104 ? -1.098 3.843 3.808 1 98.72 104 ILE A O 1
ATOM 789 N N . VAL A 1 105 ? -1.998 5.892 3.995 1 98.82 105 VAL A N 1
ATOM 790 C CA . VAL A 1 105 ? -2.151 6.108 2.56 1 98.82 105 VAL A CA 1
ATOM 791 C C . VAL A 1 105 ? -1.221 7.23 2.104 1 98.82 105 VAL A C 1
ATOM 793 O O . VAL A 1 105 ? -1.211 8.314 2.692 1 98.82 105 VAL A O 1
ATOM 796 N N . ILE A 1 106 ? -0.429 6.984 1.029 1 98.7 106 ILE A N 1
ATOM 797 C CA . ILE A 1 106 ? 0.583 7.947 0.609 1 98.7 106 ILE A CA 1
ATOM 798 C C . ILE A 1 106 ? 0.772 7.87 -0.904 1 98.7 106 ILE A C 1
ATOM 800 O O . ILE A 1 106 ? 0.595 6.808 -1.505 1 98.7 106 ILE A O 1
ATOM 804 N N . GLY A 1 107 ? 1.035 9.023 -1.504 1 98.14 107 GLY A N 1
ATOM 805 C CA . GLY A 1 107 ? 1.384 9.034 -2.916 1 98.14 107 GLY A CA 1
ATOM 806 C C . GLY A 1 107 ? 2.783 8.514 -3.189 1 98.14 107 GLY A C 1
ATOM 807 O O . GLY A 1 107 ? 3.699 8.734 -2.394 1 98.14 107 GLY A O 1
ATOM 808 N N . SER A 1 108 ? 2.972 7.922 -4.303 1 97.14 108 SER A N 1
ATOM 809 C CA . SER A 1 108 ? 4.239 7.279 -4.638 1 97.14 108 SER A CA 1
ATOM 810 C C . SER A 1 108 ? 5.348 8.308 -4.827 1 97.14 108 SER A C 1
ATOM 812 O O . SER A 1 108 ? 6.531 7.985 -4.694 1 97.14 108 SER A O 1
ATOM 814 N N . ARG A 1 109 ? 4.906 9.55 -5.166 1 94.77 109 ARG A N 1
ATOM 815 C CA . ARG A 1 109 ? 5.844 10.649 -5.366 1 94.77 109 ARG A CA 1
ATOM 816 C C . ARG A 1 109 ? 5.311 11.941 -4.754 1 94.77 109 ARG A C 1
ATOM 818 O O . ARG A 1 109 ? 4.099 12.154 -4.699 1 94.77 109 ARG A O 1
ATOM 825 N N . GLY A 1 110 ? 6.292 12.767 -4.34 1 92.04 110 GLY A N 1
ATOM 826 C CA . GLY A 1 110 ? 5.92 14.068 -3.807 1 92.04 110 GLY A CA 1
ATOM 827 C C . GLY A 1 110 ? 6.38 15.222 -4.676 1 92.04 110 GLY A C 1
ATOM 828 O O . GLY A 1 110 ? 6.824 15.016 -5.807 1 92.04 110 GLY A O 1
ATOM 829 N N . ARG A 1 111 ? 6.261 16.334 -4.105 1 86.76 111 ARG A N 1
ATOM 830 C CA . ARG A 1 111 ? 6.59 17.559 -4.827 1 86.76 111 ARG A CA 1
ATOM 831 C C . ARG A 1 111 ? 8.093 17.673 -5.057 1 86.76 111 ARG A C 1
ATOM 833 O O . ARG A 1 111 ? 8.532 18.289 -6.03 1 86.76 111 ARG A O 1
ATOM 840 N N . SER A 1 112 ? 8.869 17.128 -4.165 1 84.16 112 SER A N 1
ATOM 841 C CA . SER A 1 112 ? 10.317 17.301 -4.233 1 84.16 112 SER A CA 1
ATOM 842 C C . SER A 1 112 ? 10.985 16.108 -4.909 1 84.16 112 SER A C 1
ATOM 844 O O . SER A 1 112 ? 12.214 16.027 -4.964 1 84.16 112 SER A O 1
ATOM 846 N N . SER A 1 113 ? 10.174 15.185 -5.416 1 86.5 113 SER A N 1
ATOM 847 C CA . SER A 1 113 ? 10.763 13.975 -5.978 1 86.5 113 SER A CA 1
ATOM 848 C C . SER A 1 113 ? 11.467 14.264 -7.299 1 86.5 113 SER A C 1
ATOM 850 O O . SER A 1 113 ? 11.054 15.153 -8.047 1 86.5 113 SER A O 1
ATOM 852 N N . PHE A 1 114 ? 12.504 13.634 -7.473 1 84.41 114 PHE A N 1
ATOM 853 C CA . PHE A 1 114 ? 13.263 13.756 -8.712 1 84.41 114 PHE A CA 1
ATOM 854 C C . PHE A 1 114 ? 12.444 13.262 -9.899 1 84.41 114 PHE A C 1
ATOM 856 O O . PHE A 1 114 ? 11.766 12.237 -9.809 1 84.41 114 PHE A O 1
ATOM 863 N N . LYS A 1 115 ? 12.706 14.071 -10.957 1 81.56 115 LYS A N 1
ATOM 864 C CA . LYS A 1 115 ? 12.026 13.68 -12.189 1 81.56 115 LYS A CA 1
ATOM 865 C C . LYS A 1 115 ? 12.496 12.308 -12.664 1 81.56 115 LYS A C 1
ATOM 867 O O . LYS A 1 115 ? 13.698 12.04 -12.713 1 81.56 115 LYS A O 1
ATOM 872 N N . GLY A 1 116 ? 11.639 11.486 -12.945 1 85.7 116 GLY A N 1
ATOM 873 C CA . GLY A 1 116 ? 11.982 10.166 -13.448 1 85.7 116 GLY A CA 1
ATOM 874 C C . GLY A 1 116 ? 11.996 9.101 -12.368 1 85.7 116 GLY A C 1
ATOM 875 O O . GLY A 1 116 ? 12.074 7.907 -12.667 1 85.7 116 GLY A O 1
ATOM 876 N N . ALA A 1 117 ? 12.08 9.581 -11.103 1 88.49 117 ALA A N 1
ATOM 877 C CA . ALA A 1 117 ? 12.037 8.593 -10.029 1 88.49 117 ALA A CA 1
ATOM 878 C C . ALA A 1 117 ? 10.716 7.83 -10.038 1 88.49 117 ALA A C 1
ATOM 880 O O . ALA A 1 117 ? 9.656 8.413 -10.28 1 88.49 117 ALA A O 1
ATOM 881 N N . LEU A 1 118 ? 10.79 6.619 -9.813 1 90.7 118 LEU A N 1
ATOM 882 C CA . LEU A 1 118 ? 9.577 5.811 -9.749 1 90.7 118 LEU A CA 1
ATOM 883 C C . LEU A 1 118 ? 8.93 5.91 -8.372 1 90.7 118 LEU A C 1
ATOM 885 O O . LEU A 1 118 ? 7.714 5.756 -8.241 1 90.7 118 LEU A O 1
ATOM 889 N N . LEU A 1 119 ? 9.776 6.104 -7.423 1 95.48 119 LEU A N 1
ATOM 890 C CA . LEU A 1 119 ? 9.315 6.181 -6.041 1 95.48 119 LEU A CA 1
ATOM 891 C C . LEU A 1 119 ? 10.07 7.262 -5.275 1 95.48 119 LEU A C 1
ATOM 893 O O . LEU A 1 119 ? 11.298 7.342 -5.355 1 95.48 119 LEU A O 1
ATOM 897 N N . GLY A 1 120 ? 9.361 8.07 -4.579 1 95.81 120 GLY A N 1
ATOM 898 C CA . GLY A 1 120 ? 9.995 9.1 -3.772 1 95.81 120 GLY A CA 1
ATOM 899 C C . GLY A 1 120 ? 10.684 8.55 -2.537 1 95.81 120 GLY A C 1
ATOM 900 O O . GLY A 1 120 ? 10.307 7.492 -2.028 1 95.81 120 GLY A O 1
ATOM 901 N N . SER A 1 121 ? 11.581 9.322 -2.03 1 95.28 121 SER A N 1
ATOM 902 C CA . SER A 1 121 ? 12.399 8.889 -0.902 1 95.28 121 SER A CA 1
ATOM 903 C C . SER A 1 121 ? 11.565 8.757 0.368 1 95.28 121 SER A C 1
ATOM 905 O O . SER A 1 121 ? 11.775 7.838 1.162 1 95.28 121 SER A O 1
ATOM 907 N N . THR A 1 122 ? 10.617 9.677 0.553 1 96.88 122 THR A N 1
ATOM 908 C CA . THR A 1 122 ? 9.752 9.605 1.725 1 96.88 122 THR A CA 1
ATOM 909 C C . THR A 1 122 ? 8.905 8.337 1.696 1 96.88 122 THR A C 1
ATOM 911 O O . THR A 1 122 ? 8.806 7.626 2.698 1 96.88 122 THR A O 1
ATOM 914 N N . VAL A 1 123 ? 8.32 8.058 0.612 1 97.59 123 VAL A N 1
ATOM 915 C CA . VAL A 1 123 ? 7.467 6.883 0.47 1 97.59 123 VAL A CA 1
ATOM 916 C C . VAL A 1 123 ? 8.295 5.616 0.676 1 97.59 123 VAL A C 1
ATOM 918 O O . VAL A 1 123 ? 7.874 4.701 1.389 1 97.59 123 VAL A O 1
ATOM 921 N N . ASP A 1 124 ? 9.44 5.616 0.116 1 97.04 124 ASP A N 1
ATOM 922 C CA . ASP A 1 124 ? 10.33 4.472 0.288 1 97.04 124 ASP A CA 1
ATOM 923 C C . ASP A 1 124 ? 10.611 4.211 1.766 1 97.04 124 ASP A C 1
ATOM 925 O O . ASP A 1 124 ? 10.483 3.079 2.237 1 97.04 124 ASP A O 1
ATOM 929 N N . ALA A 1 125 ? 10.968 5.199 2.46 1 97.58 125 ALA A N 1
ATOM 930 C CA . ALA A 1 125 ? 11.286 5.079 3.881 1 97.58 125 ALA A CA 1
ATOM 931 C C . ALA A 1 125 ? 10.063 4.642 4.682 1 97.58 125 ALA A C 1
ATOM 933 O O . ALA A 1 125 ? 10.167 3.8 5.576 1 97.58 125 ALA A O 1
ATOM 934 N N . VAL A 1 126 ? 8.91 5.153 4.357 1 98.42 126 VAL A N 1
ATOM 935 C CA . VAL A 1 126 ? 7.686 4.812 5.074 1 98.42 126 VAL A CA 1
ATOM 936 C C . VAL A 1 126 ? 7.352 3.338 4.855 1 98.42 126 VAL A C 1
ATOM 938 O O . VAL A 1 126 ? 7.074 2.61 5.81 1 98.42 126 VAL A O 1
ATOM 941 N N . VAL A 1 127 ? 7.422 2.906 3.638 1 98.11 127 VAL A N 1
ATOM 942 C CA . VAL A 1 127 ? 7.092 1.521 3.319 1 98.11 127 VAL A CA 1
ATOM 943 C C . VAL A 1 127 ? 8.054 0.581 4.043 1 98.11 127 VAL A C 1
ATOM 945 O O . VAL A 1 127 ? 7.639 -0.445 4.586 1 98.11 127 VAL A O 1
ATOM 948 N N . ARG A 1 128 ? 9.272 0.902 4.129 1 97.08 128 ARG A N 1
ATOM 949 C CA . ARG A 1 128 ? 10.302 0.043 4.704 1 97.08 128 ARG A CA 1
ATOM 950 C C . ARG A 1 128 ? 10.19 -0.005 6.224 1 97.08 128 ARG A C 1
ATOM 952 O O . ARG A 1 128 ? 10.51 -1.021 6.844 1 97.08 128 ARG A O 1
ATOM 959 N N . GLN A 1 129 ? 9.659 1.05 6.786 1 96.77 129 GLN A N 1
ATOM 960 C CA . GLN A 1 129 ? 9.804 1.172 8.233 1 96.77 129 GLN A CA 1
ATOM 961 C C . GLN A 1 129 ? 8.454 1.045 8.933 1 96.77 129 GLN A C 1
ATOM 963 O O . GLN A 1 129 ? 8.395 0.883 10.154 1 96.77 129 GLN A O 1
ATOM 968 N N . ALA A 1 130 ? 7.406 1.126 8.189 1 96.48 130 ALA A N 1
ATOM 969 C CA . ALA A 1 130 ? 6.079 1.138 8.799 1 96.48 130 ALA A CA 1
ATOM 970 C C . ALA A 1 130 ? 5.781 -0.19 9.489 1 96.48 130 ALA A C 1
ATOM 972 O O . ALA A 1 130 ? 6.12 -1.256 8.97 1 96.48 130 ALA A O 1
ATOM 973 N N . ALA A 1 131 ? 5.117 -0.101 10.599 1 92.94 131 ALA A N 1
ATOM 974 C CA . ALA A 1 131 ? 4.639 -1.272 11.331 1 92.94 131 ALA A CA 1
ATOM 975 C C . ALA A 1 131 ? 3.162 -1.53 11.048 1 92.94 131 ALA A C 1
ATOM 977 O O . ALA A 1 131 ? 2.519 -2.32 11.743 1 92.94 131 ALA A O 1
ATOM 978 N N . ARG A 1 132 ? 2.642 -0.738 10.142 1 95.16 132 ARG A N 1
ATOM 979 C CA . ARG A 1 132 ? 1.249 -0.828 9.715 1 95.16 132 ARG A CA 1
ATOM 980 C C . ARG A 1 132 ? 1.146 -0.886 8.194 1 95.16 132 ARG A C 1
ATOM 982 O O . ARG A 1 132 ? 2.085 -0.513 7.488 1 95.16 132 ARG A O 1
ATOM 989 N N . PRO A 1 133 ? 0.01 -1.339 7.773 1 98.06 133 PRO A N 1
ATOM 990 C CA . PRO A 1 133 ? -0.184 -1.375 6.321 1 98.06 133 PRO A CA 1
ATOM 991 C C . PRO A 1 133 ? -0.021 -0.004 5.67 1 98.06 133 PRO A C 1
ATOM 993 O O . PRO A 1 133 ? -0.436 1.008 6.24 1 98.06 133 PRO A O 1
ATOM 996 N N . VAL A 1 134 ? 0.663 0.013 4.497 1 98.73 134 VAL A N 1
ATOM 997 C CA . VAL A 1 134 ? 0.855 1.238 3.729 1 98.73 134 VAL A CA 1
ATOM 998 C C . VAL A 1 134 ? 0.286 1.061 2.323 1 98.73 134 VAL A C 1
ATOM 1000 O O . VAL A 1 134 ? 0.68 0.145 1.598 1 98.73 134 VAL A O 1
ATOM 1003 N N . LEU A 1 135 ? -0.658 1.887 2.015 1 98.68 135 LEU A N 1
ATOM 1004 C CA . LEU A 1 135 ? -1.188 1.938 0.657 1 98.68 135 LEU A CA 1
ATOM 1005 C C . LEU A 1 135 ? -0.471 3.003 -0.167 1 98.68 135 LEU A C 1
ATOM 1007 O O . LEU A 1 135 ? -0.595 4.197 0.111 1 98.68 135 LEU A O 1
ATOM 1011 N N . VAL A 1 136 ? 0.274 2.561 -1.15 1 98.75 136 VAL A N 1
ATOM 1012 C CA . VAL A 1 136 ? 1.009 3.453 -2.041 1 98.75 136 VAL A CA 1
ATOM 1013 C C . VAL A 1 136 ? 0.212 3.673 -3.325 1 98.75 136 VAL A C 1
ATOM 1015 O O . VAL A 1 136 ? -0.154 2.713 -4.008 1 98.75 136 VAL A O 1
ATOM 1018 N N . VAL A 1 137 ? 0.008 4.944 -3.636 1 97.98 137 VAL A N 1
ATOM 1019 C CA . VAL A 1 137 ? -0.879 5.293 -4.74 1 97.98 137 VAL A CA 1
ATOM 1020 C C . VAL A 1 137 ? -0.112 6.105 -5.782 1 97.98 137 VAL A C 1
ATOM 1022 O O . VAL A 1 137 ? 0.635 7.023 -5.436 1 97.98 137 VAL A O 1
ATOM 1025 N N . ASP A 1 138 ? -0.286 5.757 -6.995 1 94.48 138 ASP A N 1
ATOM 1026 C CA . ASP A 1 138 ? 0.251 6.554 -8.093 1 94.48 138 ASP A CA 1
ATOM 1027 C C . ASP A 1 138 ? -0.836 7.418 -8.728 1 94.48 138 ASP A C 1
ATOM 1029 O O . ASP A 1 138 ? -2.005 7.335 -8.346 1 94.48 138 ASP A O 1
ATOM 1033 N N . ASP A 1 139 ? -0.476 8.393 -9.545 1 82.29 139 ASP A N 1
ATOM 1034 C CA . ASP A 1 139 ? -1.428 9.333 -10.127 1 82.29 139 ASP A CA 1
ATOM 1035 C C . ASP A 1 139 ? -2.171 8.705 -11.305 1 82.29 139 ASP A C 1
ATOM 1037 O O . ASP A 1 139 ? -2.984 9.364 -11.956 1 82.29 139 ASP A O 1
ATOM 1041 N N . ASN A 1 140 ? -1.926 7.366 -11.595 1 68.7 140 ASN A N 1
ATOM 1042 C CA . ASN A 1 140 ? -2.519 6.8 -12.802 1 68.7 140 ASN A CA 1
ATOM 1043 C C . ASN A 1 140 ? -3.969 6.384 -12.573 1 68.7 140 ASN A C 1
ATOM 1045 O O . ASN A 1 140 ? -4.358 6.069 -11.447 1 68.7 140 ASN A O 1
ATOM 1049 N N . MET B 1 1 ? -15.005 2.621 -6.054 1 71.07 1 MET B N 1
ATOM 1050 C CA . MET B 1 1 ? -13.567 2.87 -6.107 1 71.07 1 MET B CA 1
ATOM 1051 C C . MET B 1 1 ? -12.795 1.566 -6.278 1 71.07 1 MET B C 1
ATOM 1053 O O . MET B 1 1 ? -11.981 1.438 -7.195 1 71.07 1 MET B O 1
ATOM 1057 N N . TYR B 1 2 ? -12.931 0.549 -5.544 1 86.98 2 TYR B N 1
ATOM 1058 C CA . TYR B 1 2 ? -12.284 -0.726 -5.831 1 86.98 2 TYR B CA 1
ATOM 1059 C C . TYR B 1 2 ? -13.267 -1.71 -6.454 1 86.98 2 TYR B C 1
ATOM 1061 O O . TYR B 1 2 ? -14.313 -2.005 -5.87 1 86.98 2 TYR B O 1
ATOM 1069 N N . ASP B 1 3 ? -13 -2.128 -7.682 1 94.26 3 ASP B N 1
ATOM 1070 C CA . ASP B 1 3 ? -13.862 -3.095 -8.355 1 94.26 3 ASP B CA 1
ATOM 1071 C C . ASP B 1 3 ? -13.284 -4.505 -8.259 1 94.26 3 ASP B C 1
ATOM 1073 O O . ASP B 1 3 ? -13.959 -5.483 -8.588 1 94.26 3 ASP B O 1
ATOM 1077 N N . SER B 1 4 ? -12.097 -4.545 -7.81 1 97.54 4 SER B N 1
ATOM 1078 C CA . SER B 1 4 ? -11.451 -5.836 -7.599 1 97.54 4 SER B CA 1
ATOM 1079 C C . SER B 1 4 ? -10.191 -5.692 -6.752 1 97.54 4 SER B C 1
ATOM 1081 O O . SER B 1 4 ? -9.583 -4.62 -6.712 1 97.54 4 SER B O 1
ATOM 1083 N N . VAL B 1 5 ? -9.797 -6.777 -6.094 1 98.37 5 VAL B N 1
ATOM 1084 C CA . VAL B 1 5 ? -8.616 -6.829 -5.239 1 98.37 5 VAL B CA 1
ATOM 1085 C C . VAL B 1 5 ? -7.732 -8.004 -5.65 1 98.37 5 VAL B C 1
ATOM 1087 O O . VAL B 1 5 ? -8.229 -9.103 -5.907 1 98.37 5 VAL B O 1
ATOM 1090 N N . LEU B 1 6 ? -6.466 -7.759 -5.783 1 98.82 6 LEU B N 1
ATOM 1091 C CA . LEU B 1 6 ? -5.498 -8.829 -6 1 98.82 6 LEU B CA 1
ATOM 1092 C C . LEU B 1 6 ? -4.607 -9.013 -4.777 1 98.82 6 LEU B C 1
ATOM 1094 O O . LEU B 1 6 ? -4.067 -8.04 -4.245 1 98.82 6 LEU B O 1
ATOM 1098 N N . VAL B 1 7 ? -4.463 -10.251 -4.364 1 98.84 7 VAL B N 1
ATOM 1099 C CA . VAL B 1 7 ? -3.481 -10.538 -3.323 1 98.84 7 VAL B CA 1
ATOM 1100 C C . VAL B 1 7 ? -2.424 -11.499 -3.861 1 98.84 7 VAL B C 1
ATOM 1102 O O . VAL B 1 7 ? -2.755 -12.507 -4.49 1 98.84 7 VAL B O 1
ATOM 1105 N N . ALA B 1 8 ? -1.151 -11.114 -3.708 1 98.75 8 ALA B N 1
ATOM 1106 C CA . ALA B 1 8 ? -0.011 -11.99 -3.963 1 98.75 8 ALA B CA 1
ATOM 1107 C C . ALA B 1 8 ? 0.488 -12.632 -2.671 1 98.75 8 ALA B C 1
ATOM 1109 O O . ALA B 1 8 ? 0.755 -11.936 -1.688 1 98.75 8 ALA B O 1
ATOM 1110 N N . THR B 1 9 ? 0.602 -13.997 -2.732 1 98.07 9 THR B N 1
ATOM 1111 C CA . THR B 1 9 ? 0.931 -14.67 -1.481 1 98.07 9 THR B CA 1
ATOM 1112 C C . THR B 1 9 ? 1.898 -15.826 -1.727 1 98.07 9 THR B C 1
ATOM 1114 O O . THR B 1 9 ? 1.908 -16.413 -2.811 1 98.07 9 THR B O 1
ATOM 1117 N N . ASP B 1 10 ? 2.711 -16.033 -0.745 1 96.19 10 ASP B N 1
ATOM 1118 C CA . ASP B 1 10 ? 3.625 -17.17 -0.8 1 96.19 10 ASP B CA 1
ATOM 1119 C C . ASP B 1 10 ? 3.539 -18.006 0.476 1 96.19 10 ASP B C 1
ATOM 1121 O O . ASP B 1 10 ? 4.389 -18.865 0.719 1 96.19 10 ASP B O 1
ATOM 1125 N N . GLY B 1 11 ? 2.547 -17.7 1.348 1 94.54 11 GLY B N 1
ATOM 1126 C CA . GLY B 1 11 ? 2.297 -18.458 2.564 1 94.54 11 GLY B CA 1
ATOM 1127 C C . GLY B 1 11 ? 3.144 -18.001 3.736 1 94.54 11 GLY B C 1
ATOM 1128 O O . GLY B 1 11 ? 3.092 -18.595 4.815 1 94.54 11 GLY B O 1
ATOM 1129 N N . SER B 1 12 ? 4.042 -16.995 3.585 1 94.11 12 SER B N 1
ATOM 1130 C CA . SER B 1 12 ? 4.797 -16.414 4.69 1 94.11 12 SER B CA 1
ATOM 1131 C C . SER B 1 12 ? 3.876 -15.705 5.678 1 94.11 12 SER B C 1
ATOM 1133 O O . SER B 1 12 ? 2.687 -15.527 5.407 1 94.11 12 SER B O 1
ATOM 1135 N N . ASP B 1 13 ? 4.383 -15.333 6.834 1 92.62 13 ASP B N 1
ATOM 1136 C CA . ASP B 1 13 ? 3.592 -14.655 7.855 1 92.62 13 ASP B CA 1
ATOM 1137 C C . ASP B 1 13 ? 3.057 -13.321 7.339 1 92.62 13 ASP B C 1
ATOM 1139 O O . ASP B 1 13 ? 1.88 -13.003 7.527 1 92.62 13 ASP B O 1
ATOM 1143 N N . THR B 1 14 ? 3.905 -12.553 6.693 1 95.14 14 THR B N 1
ATOM 1144 C CA . THR B 1 14 ? 3.446 -11.279 6.152 1 95.14 14 THR B CA 1
ATOM 1145 C C . THR B 1 14 ? 2.424 -11.5 5.04 1 95.14 14 THR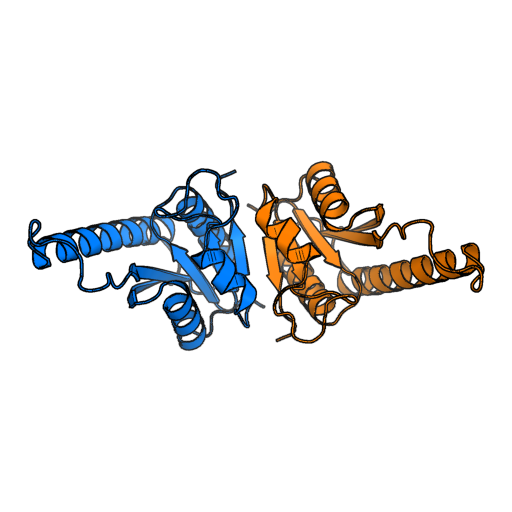 B C 1
ATOM 1147 O O . THR B 1 14 ? 1.498 -10.703 4.873 1 95.14 14 THR B O 1
ATOM 1150 N N . ALA B 1 15 ? 2.603 -12.594 4.303 1 96.35 15 ALA B N 1
ATOM 1151 C CA . ALA B 1 15 ? 1.636 -12.926 3.26 1 96.35 15 ALA B CA 1
ATOM 1152 C C . ALA B 1 15 ? 0.28 -13.281 3.864 1 96.35 15 ALA B C 1
ATOM 1154 O O . ALA B 1 15 ? -0.765 -12.947 3.3 1 96.35 15 ALA B O 1
ATOM 1155 N N . THR B 1 16 ? 0.294 -14.008 4.984 1 96.06 16 THR B N 1
ATOM 1156 C CA . THR B 1 16 ? -0.954 -14.329 5.669 1 96.06 16 THR B CA 1
ATOM 1157 C C . THR B 1 16 ? -1.682 -13.056 6.09 1 96.06 16 THR B C 1
ATOM 1159 O O . THR B 1 16 ? -2.892 -12.931 5.888 1 96.06 16 THR B O 1
ATOM 1162 N N . ALA B 1 17 ? -0.994 -12.153 6.674 1 96.7 17 ALA B N 1
ATOM 1163 C CA . ALA B 1 17 ? -1.578 -10.862 7.027 1 96.7 17 ALA B CA 1
ATOM 1164 C C . ALA B 1 17 ? -2.125 -10.15 5.792 1 96.7 17 ALA B C 1
ATOM 1166 O O . ALA B 1 17 ? -3.203 -9.553 5.838 1 96.7 17 ALA B O 1
ATOM 1167 N N . ALA B 1 18 ? -1.377 -10.206 4.714 1 97.94 18 ALA B N 1
ATOM 1168 C CA . ALA B 1 18 ? -1.824 -9.595 3.466 1 97.94 18 ALA B CA 1
ATOM 1169 C C . ALA B 1 18 ? -3.13 -10.222 2.985 1 97.94 18 ALA B C 1
ATOM 1171 O O . ALA B 1 18 ? -4.03 -9.518 2.521 1 97.94 18 ALA B O 1
ATOM 1172 N N . VAL B 1 19 ? -3.231 -11.51 3.086 1 97.88 19 VAL B N 1
ATOM 1173 C CA . VAL B 1 19 ? -4.446 -12.221 2.701 1 97.88 19 VAL B CA 1
ATOM 1174 C C . VAL B 1 19 ? -5.622 -11.728 3.539 1 97.88 19 VAL B C 1
ATOM 1176 O O . VAL B 1 19 ? -6.702 -11.458 3.008 1 97.88 19 VAL B O 1
ATOM 1179 N N . ASP B 1 20 ? -5.423 -11.566 4.802 1 97.07 20 ASP B N 1
ATOM 1180 C CA . ASP B 1 20 ? -6.482 -11.076 5.68 1 97.07 20 ASP B CA 1
ATOM 1181 C C . ASP B 1 20 ? -6.949 -9.686 5.254 1 97.07 20 ASP B C 1
ATOM 1183 O O . ASP B 1 20 ? -8.151 -9.415 5.213 1 97.07 20 ASP B O 1
ATOM 1187 N N . HIS B 1 21 ? -6.046 -8.837 4.947 1 97.41 21 HIS B N 1
ATOM 1188 C CA . HIS B 1 21 ? -6.388 -7.49 4.504 1 97.41 21 HIS B CA 1
ATOM 1189 C C . HIS B 1 21 ? -7.118 -7.519 3.165 1 97.41 21 HIS B C 1
ATOM 1191 O O . HIS B 1 21 ? -8.084 -6.779 2.964 1 97.41 21 HIS B O 1
ATOM 1197 N N . ALA B 1 22 ? -6.641 -8.343 2.276 1 98.14 22 ALA B N 1
ATOM 1198 C CA . ALA B 1 22 ? -7.271 -8.452 0.963 1 98.14 22 ALA B CA 1
ATOM 1199 C C . ALA B 1 22 ? -8.717 -8.923 1.085 1 98.14 22 ALA B C 1
ATOM 1201 O O . ALA B 1 22 ? -9.611 -8.38 0.433 1 98.14 22 ALA B O 1
ATOM 1202 N N . ILE B 1 23 ? -8.916 -9.864 1.916 1 97.84 23 ILE B N 1
ATOM 1203 C CA . ILE B 1 23 ? -10.257 -10.395 2.135 1 97.84 23 ILE B CA 1
ATOM 1204 C C . ILE B 1 23 ? -11.146 -9.314 2.747 1 97.84 23 ILE B C 1
ATOM 1206 O O . ILE B 1 23 ? -12.296 -9.141 2.336 1 97.84 23 ILE B O 1
ATOM 1210 N N . THR B 1 24 ? -10.649 -8.662 3.685 1 96.9 24 THR B N 1
ATOM 1211 C CA . THR B 1 24 ? -11.388 -7.585 4.334 1 96.9 24 THR B CA 1
ATOM 1212 C C . THR B 1 24 ? -11.794 -6.52 3.319 1 96.9 24 THR B C 1
ATOM 1214 O O . THR B 1 24 ? -12.952 -6.099 3.283 1 96.9 24 THR B O 1
ATOM 1217 N N . LEU B 1 25 ? -10.899 -6.089 2.47 1 97.21 25 LEU B N 1
ATOM 1218 C CA . LEU B 1 25 ? -11.199 -5.091 1.449 1 97.21 25 LEU B CA 1
ATOM 1219 C C . LEU B 1 25 ? -12.248 -5.612 0.473 1 97.21 25 LEU B C 1
ATOM 1221 O O . LEU B 1 25 ? -13.247 -4.937 0.21 1 97.21 25 LEU B O 1
ATOM 1225 N N . ALA B 1 26 ? -12 -6.776 -0.005 1 97.75 26 ALA B N 1
ATOM 1226 C CA . ALA B 1 26 ? -12.918 -7.351 -0.985 1 97.75 26 ALA B CA 1
ATOM 1227 C C . ALA B 1 26 ? -14.323 -7.49 -0.405 1 97.75 26 ALA B C 1
ATOM 1229 O O . ALA B 1 26 ? -15.313 -7.22 -1.089 1 97.75 26 ALA B O 1
ATOM 1230 N N . SER B 1 27 ? -14.35 -7.904 0.832 1 96.7 27 SER B N 1
ATOM 1231 C CA . SER B 1 27 ? -15.636 -8.072 1.5 1 96.7 27 SER B CA 1
ATOM 1232 C C . SER B 1 27 ? -16.32 -6.728 1.729 1 96.7 27 SER B C 1
ATOM 1234 O O . SER B 1 27 ? -17.516 -6.582 1.469 1 96.7 27 SER B O 1
ATOM 1236 N N . GLN B 1 28 ? -15.63 -5.781 2.22 1 95.65 28 GLN B N 1
ATOM 1237 C CA . GLN B 1 28 ? -16.197 -4.477 2.546 1 95.65 28 GLN B CA 1
ATOM 1238 C C . GLN B 1 28 ? -16.722 -3.777 1.296 1 95.65 28 GLN B C 1
ATOM 1240 O O . GLN B 1 28 ? -17.752 -3.101 1.343 1 95.65 28 GLN B O 1
ATOM 1245 N N . PHE B 1 29 ? -16.016 -3.924 0.228 1 95.99 29 PHE B N 1
ATOM 1246 C CA . PHE B 1 29 ? -16.405 -3.257 -1.009 1 95.99 29 PHE B CA 1
ATOM 1247 C C . PHE B 1 29 ? -17.299 -4.159 -1.852 1 95.99 29 PHE B C 1
ATOM 1249 O O . PHE B 1 29 ? -17.811 -3.737 -2.891 1 95.99 29 PHE B O 1
ATOM 1256 N N . ASP B 1 30 ? -17.45 -5.416 -1.413 1 96.21 30 ASP B N 1
ATOM 1257 C CA . ASP B 1 30 ? -18.256 -6.404 -2.124 1 96.21 30 ASP B CA 1
ATOM 1258 C C . ASP B 1 30 ? -17.779 -6.567 -3.566 1 96.21 30 ASP B C 1
ATOM 1260 O O . ASP B 1 30 ? -18.566 -6.429 -4.505 1 96.21 30 ASP B O 1
ATOM 1264 N N . VAL B 1 31 ? -16.544 -6.918 -3.681 1 97.55 31 VAL B N 1
ATOM 1265 C CA . VAL B 1 31 ? -15.916 -7.034 -4.993 1 97.55 31 VAL B CA 1
ATOM 1266 C C . VAL B 1 31 ? -15.15 -8.352 -5.085 1 97.55 31 VAL B C 1
ATOM 1268 O O . VAL B 1 31 ? -14.867 -8.985 -4.065 1 97.55 31 VAL B O 1
ATOM 1271 N N . PRO B 1 32 ? -14.782 -8.803 -6.302 1 98.04 32 PRO B N 1
ATOM 1272 C CA . PRO B 1 32 ? -14.028 -10.049 -6.465 1 98.04 32 PRO B CA 1
ATOM 1273 C C . PRO B 1 32 ? -12.608 -9.956 -5.911 1 98.04 32 PRO B C 1
ATOM 1275 O O . PRO B 1 32 ? -12.01 -8.876 -5.913 1 98.04 32 PRO B O 1
ATOM 1278 N N . LEU B 1 33 ? -12.154 -11.078 -5.491 1 98.47 33 LEU B N 1
ATOM 1279 C CA . LEU B 1 33 ? -10.786 -11.261 -5.018 1 98.47 33 LEU B CA 1
ATOM 1280 C C . LEU B 1 33 ? -10.005 -12.176 -5.954 1 98.47 33 LEU B C 1
ATOM 1282 O O . LEU B 1 33 ? -10.484 -13.251 -6.322 1 98.47 33 LEU B O 1
ATOM 1286 N N . TYR B 1 34 ? -8.863 -11.726 -6.357 1 98.76 34 TYR B N 1
ATOM 1287 C CA . TYR B 1 34 ? -7.93 -12.539 -7.129 1 98.76 34 TYR B CA 1
ATOM 1288 C C . TYR B 1 34 ? -6.712 -12.914 -6.294 1 98.76 34 TYR B C 1
ATOM 1290 O O . TYR B 1 34 ? -6.185 -12.085 -5.548 1 98.76 34 TYR B O 1
ATOM 1298 N N . GLY B 1 35 ? -6.359 -14.146 -6.319 1 98.75 35 GLY B N 1
ATOM 1299 C CA . GLY B 1 35 ? -5.17 -14.625 -5.633 1 98.75 35 GLY B CA 1
ATOM 1300 C C . GLY B 1 35 ? -4.127 -15.195 -6.575 1 98.75 35 GLY B C 1
ATOM 1301 O O . GLY B 1 35 ? -4.462 -15.902 -7.527 1 98.75 35 GLY B O 1
ATOM 1302 N N . ILE B 1 36 ? -2.838 -14.871 -6.302 1 98.84 36 ILE B N 1
ATOM 1303 C CA . ILE B 1 36 ? -1.779 -15.386 -7.163 1 98.84 36 ILE B CA 1
ATOM 1304 C C . ILE B 1 36 ? -0.623 -15.9 -6.308 1 98.84 36 ILE B C 1
ATOM 1306 O O . ILE B 1 36 ? -0.283 -15.298 -5.287 1 98.84 36 ILE B O 1
ATOM 1310 N N . VAL B 1 37 ? -0.066 -17.004 -6.715 1 98.49 37 VAL B N 1
ATOM 1311 C CA . VAL B 1 37 ? 1.237 -17.495 -6.278 1 98.49 37 VAL B CA 1
ATOM 1312 C C . VAL B 1 37 ? 2.179 -17.598 -7.476 1 98.49 37 VAL B C 1
ATOM 1314 O O . VAL B 1 37 ? 1.791 -18.087 -8.539 1 98.49 37 VAL B O 1
ATOM 1317 N N . VAL B 1 38 ? 3.395 -17.144 -7.32 1 97.62 38 VAL B N 1
ATOM 1318 C CA . VAL B 1 38 ? 4.363 -17.203 -8.41 1 97.62 38 VAL B CA 1
ATOM 1319 C C . VAL B 1 38 ? 5.497 -18.157 -8.043 1 97.62 38 VAL B C 1
ATOM 1321 O O . VAL B 1 38 ? 6.127 -18.008 -6.993 1 97.62 38 VAL B O 1
ATOM 1324 N N . LEU B 1 39 ? 5.743 -19.149 -8.839 1 95.19 39 LEU B N 1
ATOM 1325 C CA . LEU B 1 39 ? 6.902 -20.029 -8.737 1 95.19 39 LEU B CA 1
ATOM 1326 C C . LEU B 1 39 ? 8.096 -19.445 -9.484 1 95.19 39 LEU B C 1
ATOM 1328 O O . LEU B 1 39 ? 8.049 -19.277 -10.705 1 95.19 39 LEU B O 1
ATOM 1332 N N . GLU B 1 40 ? 9.097 -19.126 -8.684 1 89.83 40 GLU B N 1
ATOM 1333 C CA . GLU B 1 40 ? 10.267 -18.509 -9.303 1 89.83 40 GLU B CA 1
ATOM 1334 C C . GLU B 1 40 ? 10.955 -19.472 -10.265 1 89.83 40 GLU B C 1
ATOM 1336 O O . GLU B 1 40 ? 11.183 -20.636 -9.929 1 89.83 40 GLU B O 1
ATOM 1341 N N . SER B 1 41 ? 11.219 -18.941 -11.414 1 82.9 41 SER B N 1
ATOM 1342 C CA . SER B 1 41 ? 11.911 -19.744 -12.417 1 82.9 41 SER B CA 1
ATOM 1343 C C . SER B 1 41 ? 13.385 -19.914 -12.066 1 82.9 41 SER B C 1
ATOM 1345 O O . SER B 1 41 ? 14.03 -18.974 -11.597 1 82.9 41 SER B O 1
ATOM 1347 N N . ARG B 1 42 ? 13.674 -21.018 -11.368 1 67.23 42 ARG B N 1
ATOM 1348 C CA . ARG B 1 42 ? 15.074 -21.292 -11.059 1 67.23 42 ARG B CA 1
ATOM 1349 C C . ARG B 1 42 ? 15.921 -21.308 -12.326 1 67.23 42 ARG B C 1
ATOM 1351 O O . ARG B 1 42 ? 15.44 -21.686 -13.396 1 67.23 42 ARG B O 1
ATOM 1358 N N . THR B 1 43 ? 16.937 -20.373 -12.384 1 55.05 43 THR B N 1
ATOM 1359 C CA . THR B 1 43 ? 17.922 -20.627 -13.429 1 55.05 43 THR B CA 1
ATOM 1360 C C . THR B 1 43 ? 18.377 -22.083 -13.401 1 55.05 43 THR B C 1
ATOM 1362 O O . THR B 1 43 ? 18.359 -22.725 -12.349 1 55.05 43 THR B O 1
ATOM 1365 N N . GLU B 1 44 ? 18.254 -22.796 -14.498 1 48.96 44 GLU B N 1
ATOM 1366 C CA . GLU B 1 44 ? 18.679 -24.149 -14.844 1 48.96 44 GLU B CA 1
ATOM 1367 C C . GLU B 1 44 ? 19.868 -24.588 -13.994 1 48.96 44 GLU B C 1
ATOM 1369 O O . GLU B 1 44 ? 20.344 -25.718 -14.12 1 48.96 44 GLU B O 1
ATOM 1374 N N . TYR B 1 45 ? 20.583 -23.657 -13.41 1 50.05 45 TYR B N 1
ATOM 1375 C CA . TYR B 1 45 ? 21.874 -24.184 -12.983 1 50.05 45 TYR B CA 1
ATOM 1376 C C . TYR B 1 45 ? 21.738 -24.98 -11.69 1 50.05 45 TYR B C 1
ATOM 1378 O O . TYR B 1 45 ? 22.548 -24.829 -10.773 1 50.05 45 TYR B O 1
ATOM 1386 N N . ASP B 1 46 ? 20.511 -25.16 -11.249 1 50.67 46 ASP B N 1
ATOM 1387 C CA . ASP B 1 46 ? 20.555 -25.829 -9.953 1 50.67 46 ASP B CA 1
ATOM 1388 C C . ASP B 1 46 ? 21.163 -27.224 -10.075 1 50.67 46 ASP B C 1
ATOM 1390 O O . ASP B 1 46 ? 20.98 -27.9 -11.09 1 50.67 46 ASP B O 1
ATOM 1394 N N . ASN B 1 47 ? 22.052 -27.606 -9.087 1 51.25 47 ASN B N 1
ATOM 1395 C CA . ASN B 1 47 ? 22.902 -28.786 -8.968 1 51.25 47 ASN B CA 1
ATOM 1396 C C . ASN B 1 47 ? 22.089 -30.074 -9.065 1 51.25 47 ASN B C 1
ATOM 1398 O O . ASN B 1 47 ? 20.916 -30.102 -8.688 1 51.25 47 ASN B O 1
ATOM 1402 N N . ALA B 1 48 ? 22.64 -31.157 -9.805 1 54.71 48 ALA B N 1
ATOM 1403 C CA . ALA B 1 48 ? 22.439 -32.525 -10.278 1 54.71 48 ALA B CA 1
ATOM 1404 C C . ALA B 1 48 ? 21.738 -33.373 -9.22 1 54.71 48 ALA B C 1
ATOM 1406 O O . ALA B 1 48 ? 21.453 -34.551 -9.449 1 54.71 48 ALA B O 1
ATOM 1407 N N . ILE B 1 49 ? 21.634 -32.777 -7.954 1 57.01 49 ILE B N 1
ATOM 1408 C CA . ILE B 1 49 ? 21.397 -33.899 -7.053 1 57.01 49 ILE B CA 1
ATOM 1409 C C . ILE B 1 49 ? 19.9 -34.183 -6.965 1 57.01 49 ILE B C 1
ATOM 1411 O O . ILE B 1 49 ? 19.49 -35.324 -6.739 1 57.01 49 ILE B O 1
ATOM 1415 N N . VAL B 1 50 ? 19.097 -33.029 -6.915 1 61.38 50 VAL B N 1
ATOM 1416 C CA . VAL B 1 50 ? 17.68 -33.353 -6.795 1 61.38 50 VAL B CA 1
ATOM 1417 C C . VAL B 1 50 ? 17.051 -33.442 -8.183 1 61.38 50 VAL B C 1
ATOM 1419 O O . VAL B 1 50 ? 17.434 -32.704 -9.094 1 61.38 50 VAL B O 1
ATOM 1422 N N . ASP B 1 51 ? 16.364 -34.481 -8.347 1 72.11 51 ASP B N 1
ATOM 1423 C CA . ASP B 1 51 ? 15.592 -34.626 -9.577 1 72.11 51 ASP B CA 1
ATOM 1424 C C . ASP B 1 51 ? 14.739 -33.386 -9.839 1 72.11 51 ASP B C 1
ATOM 1426 O O . ASP B 1 51 ? 13.873 -33.041 -9.033 1 72.11 51 ASP B O 1
ATOM 1430 N N . PRO B 1 52 ? 15.052 -32.557 -10.72 1 75.63 52 PRO B N 1
ATOM 1431 C CA . PRO B 1 52 ? 14.367 -31.305 -11.051 1 75.63 52 PRO B CA 1
ATOM 1432 C C . PRO B 1 52 ? 12.85 -31.461 -11.112 1 75.63 52 PRO B C 1
ATOM 1434 O O . PRO B 1 52 ? 12.115 -30.541 -10.741 1 75.63 52 PRO B O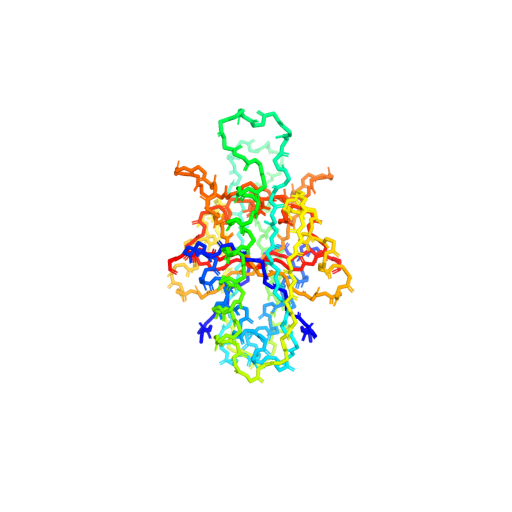 1
ATOM 1437 N N . GLU B 1 53 ? 12.435 -32.629 -11.424 1 79.87 53 GLU B N 1
ATOM 1438 C CA . GLU B 1 53 ? 10.998 -32.865 -11.522 1 79.87 53 GLU B CA 1
ATOM 1439 C C . GLU B 1 53 ? 10.353 -32.92 -10.14 1 79.87 53 GLU B C 1
ATOM 1441 O O . GLU B 1 53 ? 9.249 -32.407 -9.943 1 79.87 53 GLU B O 1
ATOM 1446 N N . GLU B 1 54 ? 11.084 -33.556 -9.243 1 81.78 54 GLU B N 1
ATOM 1447 C CA . GLU B 1 54 ? 10.557 -33.664 -7.886 1 81.78 54 GLU B CA 1
ATOM 1448 C C . GLU B 1 54 ? 10.526 -32.304 -7.196 1 81.78 54 GLU B C 1
ATOM 1450 O O . GLU B 1 54 ? 9.584 -31.995 -6.463 1 81.78 54 GLU B O 1
ATOM 1455 N N . ALA B 1 55 ? 11.491 -31.604 -7.427 1 82.43 55 ALA B N 1
ATOM 1456 C CA . ALA B 1 55 ? 11.556 -30.273 -6.83 1 82.43 55 ALA B CA 1
ATOM 1457 C C . ALA B 1 55 ? 10.422 -29.387 -7.338 1 82.43 55 ALA B C 1
ATOM 1459 O O . ALA B 1 55 ? 9.796 -28.662 -6.561 1 82.43 55 ALA B O 1
ATOM 1460 N N . ASP B 1 56 ? 10.13 -29.493 -8.537 1 85.68 56 ASP B N 1
ATOM 1461 C CA . ASP B 1 56 ? 9.052 -28.718 -9.146 1 85.68 56 ASP B CA 1
ATOM 1462 C C . ASP B 1 56 ? 7.692 -29.145 -8.598 1 85.68 56 ASP B C 1
ATOM 1464 O O . ASP B 1 56 ? 6.824 -28.305 -8.354 1 85.68 56 ASP B O 1
ATOM 1468 N N . ARG B 1 57 ? 7.606 -30.412 -8.433 1 89.17 57 ARG B N 1
ATOM 1469 C CA . ARG B 1 57 ? 6.351 -30.935 -7.903 1 89.17 57 ARG B CA 1
ATOM 1470 C C . ARG B 1 57 ? 6.105 -30.435 -6.483 1 89.17 57 ARG B C 1
ATOM 1472 O O . ARG B 1 57 ? 4.985 -30.051 -6.139 1 89.17 57 ARG B O 1
ATOM 1479 N N . ARG B 1 58 ? 7.075 -30.435 -5.737 1 90.54 58 ARG B N 1
ATOM 1480 C CA . ARG B 1 58 ? 6.949 -29.991 -4.353 1 90.54 58 ARG B CA 1
ATOM 1481 C C . ARG B 1 58 ? 6.601 -28.508 -4.283 1 90.54 58 ARG B C 1
ATOM 1483 O O . ARG B 1 58 ? 5.787 -28.094 -3.455 1 90.54 58 ARG B O 1
ATOM 1490 N N . ARG B 1 59 ? 7.186 -27.782 -5.112 1 91.3 59 ARG B N 1
ATOM 1491 C CA . ARG B 1 59 ? 6.899 -26.351 -5.151 1 91.3 59 ARG B CA 1
ATOM 1492 C C . ARG B 1 59 ? 5.446 -26.094 -5.536 1 91.3 59 ARG B C 1
ATOM 1494 O O . ARG B 1 59 ? 4.785 -25.236 -4.947 1 91.3 59 ARG B O 1
ATOM 1501 N N . ARG B 1 60 ? 4.99 -26.803 -6.442 1 94.42 60 ARG B N 1
ATOM 1502 C CA . ARG B 1 60 ? 3.61 -26.644 -6.888 1 94.42 60 ARG B CA 1
ATOM 1503 C C . ARG B 1 60 ? 2.63 -27.083 -5.805 1 94.42 60 ARG B C 1
ATOM 1505 O O . ARG B 1 60 ? 1.602 -26.437 -5.592 1 94.42 60 ARG B O 1
ATOM 1512 N N . GLN B 1 61 ? 2.97 -28.136 -5.16 1 95.52 61 GLN B N 1
ATOM 1513 C CA . GLN B 1 61 ? 2.118 -28.612 -4.076 1 95.52 61 GLN B CA 1
ATOM 1514 C C . GLN B 1 61 ? 2.013 -27.574 -2.962 1 95.52 61 GLN B C 1
ATOM 1516 O O . GLN B 1 61 ? 0.933 -27.357 -2.409 1 95.52 61 GLN B O 1
ATOM 1521 N N . ARG B 1 62 ? 3.069 -27.03 -2.683 1 95.25 62 ARG B N 1
ATOM 1522 C CA . ARG B 1 62 ? 3.067 -25.981 -1.67 1 95.25 62 ARG B CA 1
ATOM 1523 C C . ARG B 1 62 ? 2.211 -24.797 -2.108 1 95.25 62 ARG B C 1
ATOM 1525 O O . ARG B 1 62 ? 1.449 -24.246 -1.31 1 95.25 62 ARG B O 1
ATOM 1532 N N . ALA B 1 63 ? 2.373 -24.442 -3.35 1 96.95 63 ALA B N 1
ATOM 1533 C CA . ALA B 1 63 ? 1.574 -23.345 -3.89 1 96.95 63 ALA B CA 1
ATOM 1534 C C . ALA B 1 63 ? 0.083 -23.659 -3.804 1 96.95 63 ALA B C 1
ATOM 1536 O O . ALA B 1 63 ? -0.719 -22.797 -3.437 1 96.95 63 ALA B O 1
ATOM 1537 N N . GLU B 1 64 ? -0.245 -24.85 -4.089 1 97.82 64 GLU B N 1
ATOM 1538 C CA . GLU B 1 64 ? -1.637 -25.283 -4.021 1 97.82 64 GLU B CA 1
ATOM 1539 C C . GLU B 1 64 ? -2.164 -25.225 -2.589 1 97.82 64 GLU B C 1
ATOM 1541 O O . GLU B 1 64 ? -3.316 -24.851 -2.361 1 97.82 64 GLU B O 1
ATOM 1546 N N . SER B 1 65 ? -1.349 -25.597 -1.696 1 97.83 65 SER B N 1
ATOM 1547 C CA . SER B 1 65 ? -1.741 -25.532 -0.292 1 97.83 65 SER B CA 1
ATOM 1548 C C . SER B 1 65 ? -1.977 -24.092 0.15 1 97.83 65 SER B C 1
ATOM 1550 O O . SER B 1 65 ? -2.94 -23.805 0.864 1 97.83 65 SER B O 1
ATOM 1552 N N . VAL B 1 66 ? -1.128 -23.216 -0.25 1 97.54 66 VAL B N 1
ATOM 1553 C CA . VAL B 1 66 ? -1.244 -21.797 0.069 1 97.54 66 VAL B CA 1
ATOM 1554 C C . VAL B 1 66 ? -2.557 -21.248 -0.485 1 97.54 66 VAL B C 1
ATOM 1556 O O . VAL B 1 66 ? -3.279 -20.529 0.21 1 97.54 66 VAL B O 1
ATOM 1559 N N . LEU B 1 67 ? -2.889 -21.601 -1.716 1 98.02 67 LEU B N 1
ATOM 1560 C CA . LEU B 1 67 ? -4.117 -21.119 -2.34 1 98.02 67 LEU B CA 1
ATOM 1561 C C . LEU B 1 67 ? -5.342 -21.749 -1.687 1 98.02 67 LEU B C 1
ATOM 1563 O O . LEU B 1 67 ? -6.394 -21.113 -1.587 1 98.02 67 LEU B O 1
ATOM 1567 N N . ALA B 1 68 ? -5.194 -22.981 -1.233 1 97.53 68 ALA B N 1
ATOM 1568 C CA . ALA B 1 68 ? -6.291 -23.621 -0.511 1 97.53 68 ALA B CA 1
ATOM 1569 C C . ALA B 1 68 ? -6.609 -22.872 0.78 1 97.53 68 ALA B C 1
ATOM 1571 O O . ALA B 1 68 ? -7.777 -22.707 1.138 1 97.53 68 ALA B O 1
ATOM 1572 N N . ASP B 1 69 ? -5.604 -22.476 1.494 1 97.34 69 ASP B N 1
ATOM 1573 C CA . ASP B 1 69 ? -5.79 -21.671 2.698 1 97.34 69 ASP B CA 1
ATOM 1574 C C . ASP B 1 69 ? -6.502 -20.359 2.377 1 97.34 69 ASP B C 1
ATOM 1576 O O . ASP B 1 69 ? -7.387 -19.929 3.12 1 97.34 69 ASP B O 1
ATOM 1580 N N . LEU B 1 70 ? -6.106 -19.705 1.274 1 97.81 70 LEU B N 1
ATOM 1581 C CA . LEU B 1 70 ? -6.761 -18.48 0.827 1 97.81 70 LEU B CA 1
ATOM 1582 C C . LEU B 1 70 ? -8.232 -18.734 0.512 1 97.81 70 LEU B C 1
ATOM 1584 O O . LEU B 1 70 ? -9.1 -17.954 0.91 1 97.81 70 LEU B O 1
ATOM 1588 N N . GLU B 1 71 ? -8.535 -19.801 -0.157 1 97.55 71 GLU B N 1
ATOM 1589 C CA . GLU B 1 71 ? -9.904 -20.156 -0.518 1 97.55 71 GLU B CA 1
ATOM 1590 C C . GLU B 1 71 ? -10.764 -20.373 0.724 1 97.55 71 GLU B C 1
ATOM 1592 O O . GLU B 1 71 ? -11.906 -19.912 0.783 1 97.55 71 GLU B O 1
ATOM 1597 N N . ALA B 1 72 ? -10.178 -21.019 1.62 1 97.12 72 ALA B N 1
ATOM 1598 C CA . ALA B 1 72 ? -10.9 -21.285 2.861 1 97.12 72 ALA B CA 1
ATOM 1599 C C . ALA B 1 72 ? -11.211 -19.989 3.604 1 97.12 72 ALA B C 1
ATOM 1601 O O . ALA B 1 72 ? -12.306 -19.825 4.147 1 97.12 72 ALA B O 1
ATOM 1602 N N . ALA B 1 73 ? -10.267 -19.123 3.625 1 96.75 73 ALA B N 1
ATOM 1603 C CA . ALA B 1 73 ? -10.411 -17.861 4.346 1 96.75 73 ALA B CA 1
ATOM 1604 C C . ALA B 1 73 ? -11.386 -16.929 3.63 1 96.75 73 ALA B C 1
ATOM 1606 O O . ALA B 1 73 ? -12.044 -16.103 4.266 1 96.75 73 ALA B O 1
ATOM 1607 N N . ALA B 1 74 ? -11.446 -17.048 2.318 1 96.85 74 ALA B N 1
ATOM 1608 C CA . ALA B 1 74 ? -12.223 -16.124 1.497 1 96.85 74 ALA B CA 1
ATOM 1609 C C . ALA B 1 74 ? -13.631 -16.659 1.25 1 96.85 74 ALA B C 1
ATOM 1611 O O . ALA B 1 74 ? -14.307 -16.236 0.31 1 96.85 74 ALA B O 1
ATOM 1612 N N . ASP B 1 75 ? -14.036 -17.559 2.042 1 89.34 75 ASP B N 1
ATOM 1613 C CA . ASP B 1 75 ? -15.353 -18.162 1.86 1 89.34 75 ASP B CA 1
ATOM 1614 C C . ASP B 1 75 ? -16.438 -17.093 1.76 1 89.34 75 ASP B C 1
ATOM 1616 O O . ASP B 1 75 ? -16.477 -16.162 2.567 1 89.34 75 ASP B O 1
ATOM 1620 N N . GLY B 1 76 ? -17.26 -17.128 0.654 1 92.5 76 GLY B N 1
ATOM 1621 C CA . GLY B 1 76 ? -18.349 -16.192 0.426 1 92.5 76 GLY B CA 1
ATOM 1622 C C . GLY B 1 76 ? -18.002 -15.105 -0.574 1 92.5 76 GLY B C 1
ATOM 1623 O O . GLY B 1 76 ? -18.877 -14.357 -1.014 1 92.5 76 GLY B O 1
ATOM 1624 N N . LEU B 1 77 ? -16.751 -15.009 -0.881 1 96.1 77 LEU B N 1
ATOM 1625 C CA . LEU B 1 77 ? -16.307 -14.031 -1.868 1 96.1 77 LEU B CA 1
ATOM 1626 C C . LEU B 1 77 ? -16.142 -14.679 -3.239 1 96.1 77 LEU B C 1
ATOM 1628 O O . LEU B 1 77 ? -15.841 -15.871 -3.335 1 96.1 77 LEU B O 1
ATOM 1632 N N . ALA B 1 78 ? -16.433 -13.89 -4.282 1 97.54 78 ALA B N 1
ATOM 1633 C CA . ALA B 1 78 ? -15.974 -14.312 -5.603 1 97.54 78 ALA B CA 1
ATOM 1634 C C . ALA B 1 78 ? -14.45 -14.349 -5.668 1 97.54 78 ALA B C 1
ATOM 1636 O O . ALA B 1 78 ? -13.791 -13.315 -5.537 1 97.54 78 ALA B O 1
ATOM 1637 N N . LEU B 1 79 ? -13.944 -15.544 -5.783 1 98.21 79 LEU B N 1
ATOM 1638 C CA . LEU B 1 79 ? -12.499 -15.734 -5.72 1 98.21 79 LEU B CA 1
ATOM 1639 C C . LEU B 1 79 ? -11.997 -16.495 -6.942 1 98.21 79 LEU B C 1
ATOM 1641 O O . LEU B 1 79 ? -12.576 -17.514 -7.325 1 98.21 79 LEU B O 1
ATOM 1645 N N . GLU B 1 80 ? -10.985 -15.962 -7.622 1 98.22 80 GLU B N 1
ATOM 1646 C CA . GLU B 1 80 ? -10.203 -16.648 -8.646 1 98.22 80 GLU B CA 1
ATOM 1647 C C . GLU B 1 80 ? -8.727 -16.712 -8.263 1 98.22 80 GLU B C 1
ATOM 1649 O O . GLU B 1 80 ? -8.146 -15.711 -7.838 1 98.22 80 GLU B O 1
ATOM 1654 N N . THR B 1 81 ? -8.181 -17.881 -8.354 1 98.39 81 THR B N 1
ATOM 1655 C CA . THR B 1 81 ? -6.774 -18.034 -8.001 1 98.39 81 THR B CA 1
ATOM 1656 C C . THR B 1 81 ? -5.969 -18.541 -9.194 1 98.39 81 THR B C 1
ATOM 1658 O O . THR B 1 81 ? -6.529 -19.123 -10.125 1 98.39 81 THR B O 1
ATOM 1661 N N . THR B 1 82 ? -4.654 -18.292 -9.16 1 98.49 82 THR B N 1
ATOM 1662 C CA . THR B 1 82 ? -3.774 -18.776 -10.218 1 98.49 82 THR B CA 1
ATOM 1663 C C . THR B 1 82 ? -2.367 -19.022 -9.681 1 98.49 82 THR B C 1
ATOM 1665 O O . THR B 1 82 ? -1.957 -18.407 -8.694 1 98.49 82 THR B O 1
ATOM 1668 N N . ILE B 1 83 ? -1.733 -19.985 -10.27 1 98.38 83 ILE B N 1
ATOM 1669 C CA . ILE B 1 83 ? -0.303 -20.207 -10.091 1 98.38 83 ILE B CA 1
ATOM 1670 C C . ILE B 1 83 ? 0.439 -19.861 -11.38 1 98.38 83 ILE B C 1
ATOM 1672 O O . ILE B 1 83 ? 0.095 -20.359 -12.454 1 98.38 83 ILE B O 1
ATOM 1676 N N . ARG B 1 84 ? 1.385 -19.014 -11.27 1 97.73 84 ARG B N 1
ATOM 1677 C CA . ARG B 1 84 ? 2.223 -18.658 -12.411 1 97.73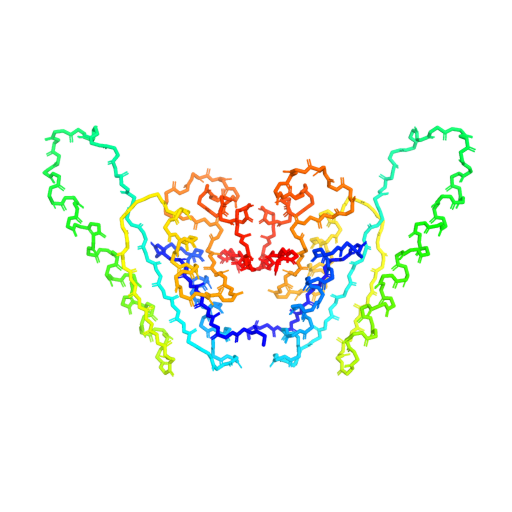 84 ARG B CA 1
ATOM 1678 C C . ARG B 1 84 ? 3.689 -18.978 -12.134 1 97.73 84 ARG B C 1
ATOM 1680 O O . ARG B 1 84 ? 4.098 -19.089 -10.977 1 97.73 84 ARG B O 1
ATOM 1687 N N . THR B 1 85 ? 4.473 -19.215 -13.198 1 96.34 85 THR B N 1
ATOM 1688 C CA . THR B 1 85 ? 5.912 -19.442 -13.123 1 96.34 85 THR B CA 1
ATOM 1689 C C . THR B 1 85 ? 6.673 -18.315 -13.817 1 96.34 85 THR B C 1
ATOM 1691 O O . THR B 1 85 ? 6.332 -17.926 -14.936 1 96.34 85 THR B O 1
ATOM 1694 N N . GLY B 1 86 ? 7.647 -17.72 -13.167 1 96.34 86 GLY B N 1
ATOM 1695 C CA . GLY B 1 86 ? 8.431 -16.63 -13.724 1 96.34 86 GLY B CA 1
ATOM 1696 C C . GLY B 1 86 ? 9.049 -15.738 -12.665 1 96.34 86 GLY B C 1
ATOM 1697 O O . GLY B 1 86 ? 9.362 -16.197 -11.564 1 96.34 86 GLY B O 1
ATOM 1698 N N . VAL B 1 87 ? 9.411 -14.528 -13.048 1 96.68 87 VAL B N 1
ATOM 1699 C CA . VAL B 1 87 ? 9.896 -13.524 -12.107 1 96.68 87 VAL B CA 1
ATOM 1700 C C . VAL B 1 87 ? 8.73 -12.982 -11.283 1 96.68 87 VAL B C 1
ATOM 1702 O O . VAL B 1 87 ? 7.765 -12.451 -11.837 1 96.68 87 VAL B O 1
ATOM 1705 N N . PRO B 1 88 ? 8.788 -13.044 -10.074 1 97.22 88 PRO B N 1
ATOM 1706 C CA . PRO B 1 88 ? 7.622 -12.807 -9.22 1 97.22 88 PRO B CA 1
ATOM 1707 C C . PRO B 1 88 ? 6.98 -11.443 -9.463 1 97.22 88 PRO B C 1
ATOM 1709 O O . PRO B 1 88 ? 5.778 -11.36 -9.729 1 97.22 88 PRO B O 1
ATOM 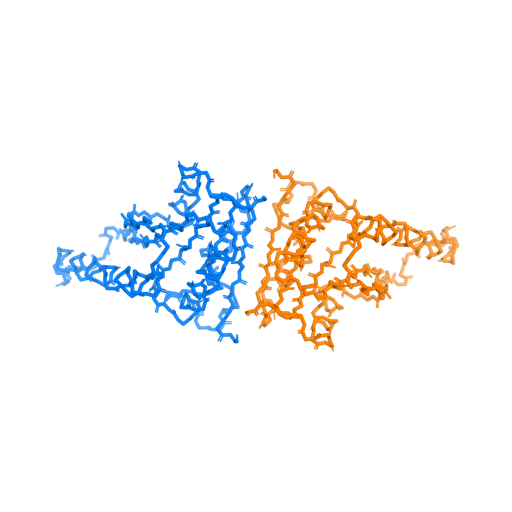1712 N N . HIS B 1 89 ? 7.753 -10.346 -9.397 1 97.93 89 HIS B N 1
ATOM 1713 C CA . HIS B 1 89 ? 7.133 -9.031 -9.517 1 97.93 89 HIS B CA 1
ATOM 1714 C C . HIS B 1 89 ? 6.551 -8.822 -10.911 1 97.93 89 HIS B C 1
ATOM 1716 O O . HIS B 1 89 ? 5.51 -8.18 -11.064 1 97.93 89 HIS B O 1
ATOM 1722 N N . GLU B 1 90 ? 7.121 -9.407 -11.945 1 98.48 90 GLU B N 1
ATOM 1723 C CA . GLU B 1 90 ? 6.604 -9.293 -13.306 1 98.48 90 GLU B CA 1
ATOM 1724 C C . GLU B 1 90 ? 5.267 -10.015 -13.451 1 98.48 90 GLU B C 1
ATOM 1726 O O . GLU B 1 90 ? 4.326 -9.476 -14.037 1 98.48 90 GLU B O 1
ATOM 1731 N N . GLU B 1 91 ? 5.237 -11.185 -12.896 1 98.61 91 GLU B N 1
ATOM 1732 C CA . GLU B 1 91 ? 4.018 -11.983 -12.995 1 98.61 91 GLU B CA 1
ATOM 1733 C C . GLU B 1 91 ? 2.881 -11.356 -12.195 1 98.61 91 GLU B C 1
ATOM 1735 O O . GLU B 1 91 ? 1.724 -11.386 -12.621 1 98.61 91 GLU B O 1
ATOM 1740 N N . ILE B 1 92 ? 3.18 -10.813 -11.049 1 98.69 92 ILE B N 1
ATOM 1741 C CA . ILE B 1 92 ? 2.176 -10.153 -10.221 1 98.69 92 ILE B CA 1
ATOM 1742 C C . ILE B 1 92 ? 1.609 -8.945 -10.962 1 98.69 92 ILE B C 1
ATOM 1744 O O . ILE B 1 92 ? 0.39 -8.776 -11.045 1 98.69 92 ILE B O 1
ATOM 1748 N N . LEU B 1 93 ? 2.469 -8.147 -11.534 1 98.67 93 LEU B N 1
ATOM 1749 C CA . LEU B 1 93 ? 2.042 -6.944 -12.239 1 98.67 93 LEU B CA 1
ATOM 1750 C C . LEU B 1 93 ? 1.284 -7.301 -13.513 1 98.67 93 LEU B C 1
ATOM 1752 O O . LEU B 1 93 ? 0.287 -6.657 -13.848 1 98.67 93 LEU B O 1
ATOM 1756 N N . ALA B 1 94 ? 1.728 -8.306 -14.211 1 98.72 94 ALA B N 1
ATOM 1757 C CA . ALA B 1 94 ? 1.041 -8.762 -15.417 1 98.72 94 ALA B CA 1
ATOM 1758 C C . ALA B 1 94 ? -0.365 -9.257 -15.094 1 98.72 94 ALA B C 1
ATOM 1760 O O . ALA B 1 94 ? -1.326 -8.914 -15.787 1 98.72 94 ALA B O 1
ATOM 1761 N N . TYR B 1 95 ? -0.484 -10.048 -14.041 1 98.62 95 TYR B N 1
ATOM 1762 C CA . TYR B 1 95 ? -1.785 -10.588 -13.662 1 98.62 95 TYR B CA 1
ATOM 1763 C C . TYR B 1 95 ? -2.714 -9.481 -13.176 1 98.62 95 TYR B C 1
ATOM 1765 O O . TYR B 1 95 ? -3.914 -9.503 -13.457 1 98.62 95 TYR B O 1
ATOM 1773 N N . ALA B 1 96 ? -2.177 -8.525 -12.435 1 98.22 96 ALA B N 1
ATOM 1774 C CA . ALA B 1 96 ? -2.969 -7.371 -12.018 1 98.22 96 ALA B CA 1
ATOM 1775 C C . ALA B 1 96 ? -3.563 -6.648 -13.223 1 98.22 96 ALA B C 1
ATOM 1777 O O . ALA B 1 96 ? -4.724 -6.234 -13.196 1 98.22 96 ALA B O 1
ATOM 1778 N N . ALA B 1 97 ? -2.758 -6.491 -14.234 1 97.62 97 ALA B N 1
ATOM 1779 C CA . ALA B 1 97 ? -3.204 -5.828 -15.457 1 97.62 97 ALA B CA 1
ATOM 1780 C C . ALA B 1 97 ? -4.259 -6.662 -16.178 1 97.62 97 ALA B C 1
ATOM 1782 O O . ALA B 1 97 ? -5.268 -6.128 -16.645 1 97.62 97 ALA B O 1
ATOM 1783 N N . GLU B 1 98 ? -3.991 -7.976 -16.287 1 97.83 98 GLU B N 1
ATOM 1784 C CA . GLU B 1 98 ? -4.904 -8.894 -16.96 1 97.83 98 GLU B CA 1
ATOM 1785 C C . GLU B 1 98 ? -6.29 -8.862 -16.321 1 97.83 98 GLU B C 1
ATOM 1787 O O . GLU B 1 98 ? -7.303 -8.914 -17.021 1 97.83 98 GLU B O 1
ATOM 1792 N N . GLN B 1 99 ? -6.328 -8.771 -14.973 1 97.08 99 GLN B N 1
ATOM 1793 C CA . GLN B 1 99 ? -7.595 -8.824 -14.25 1 97.08 99 GLN B CA 1
ATOM 1794 C C . GLN B 1 99 ? -8.125 -7.422 -13.964 1 97.08 99 GLN B C 1
ATOM 1796 O O . GLN B 1 99 ? -9.159 -7.265 -13.313 1 97.08 99 GLN B O 1
ATOM 1801 N N . ASP B 1 100 ? -7.341 -6.395 -14.375 1 95.55 100 ASP B N 1
ATOM 1802 C CA . ASP B 1 100 ? -7.668 -4.999 -14.099 1 95.55 100 ASP B CA 1
ATOM 1803 C C . ASP B 1 100 ? -7.92 -4.778 -12.609 1 95.55 100 ASP B C 1
ATOM 1805 O O . ASP B 1 100 ? -8.935 -4.191 -12.227 1 95.55 100 ASP B O 1
ATOM 1809 N N . ALA B 1 101 ? -7.044 -5.376 -11.802 1 96.35 101 ALA B N 1
ATOM 1810 C CA . ALA B 1 101 ? -7.163 -5.21 -10.355 1 96.35 101 ALA B CA 1
ATOM 1811 C C . ALA B 1 101 ? -7.001 -3.746 -9.956 1 96.35 101 ALA B C 1
ATOM 1813 O O . ALA B 1 101 ? -6.085 -3.066 -10.424 1 96.35 101 ALA B O 1
ATOM 1814 N N . ASP B 1 102 ? -7.827 -3.303 -9.057 1 96.92 102 ASP B N 1
ATOM 1815 C CA . ASP B 1 102 ? -7.82 -1.901 -8.651 1 96.92 102 ASP B CA 1
ATOM 1816 C C . ASP B 1 102 ? -6.805 -1.656 -7.537 1 96.92 102 ASP B C 1
ATOM 1818 O O . ASP B 1 102 ? -6.406 -0.516 -7.293 1 96.92 102 ASP B O 1
ATOM 1822 N N . VAL B 1 103 ? -6.475 -2.772 -6.856 1 98.04 103 VAL B N 1
ATOM 1823 C CA . VAL B 1 103 ? -5.498 -2.678 -5.777 1 98.04 103 VAL B CA 1
ATOM 1824 C C . VAL B 1 103 ? -4.763 -4.008 -5.627 1 98.04 103 VAL B C 1
ATOM 1826 O O . VAL B 1 103 ? -5.362 -5.076 -5.778 1 98.04 103 VAL B O 1
ATOM 1829 N N . ILE B 1 104 ? -3.475 -3.907 -5.421 1 98.73 104 ILE B N 1
ATOM 1830 C CA . ILE B 1 104 ? -2.641 -5.065 -5.117 1 98.73 104 ILE B CA 1
ATOM 1831 C C . ILE B 1 104 ? -2.312 -5.087 -3.626 1 98.73 104 ILE B C 1
ATOM 1833 O O . ILE B 1 104 ? -1.869 -4.081 -3.067 1 98.73 104 ILE B O 1
ATOM 1837 N N . VAL B 1 105 ? -2.53 -6.224 -2.975 1 98.82 105 VAL B N 1
ATOM 1838 C CA . VAL B 1 105 ? -2.164 -6.429 -1.578 1 98.82 105 VAL B CA 1
ATOM 1839 C C . VAL B 1 105 ? -1.019 -7.435 -1.485 1 98.82 105 VAL B C 1
ATOM 1841 O O . VAL B 1 105 ? -1.092 -8.523 -2.063 1 98.82 105 VAL B O 1
ATOM 1844 N N . ILE B 1 106 ? 0.047 -7.085 -0.747 1 98.71 106 ILE B N 1
ATOM 1845 C CA . ILE B 1 106 ? 1.242 -7.922 -0.712 1 98.71 106 ILE B CA 1
ATOM 1846 C C . ILE B 1 106 ? 1.92 -7.797 0.65 1 98.71 106 ILE B C 1
ATOM 1848 O O . ILE B 1 106 ? 1.843 -6.749 1.295 1 98.71 106 ILE B O 1
ATOM 1852 N N . GLY B 1 107 ? 2.496 -8.893 1.098 1 98.15 107 GLY B N 1
ATOM 1853 C CA . GLY B 1 107 ? 3.3 -8.838 2.308 1 98.15 107 GLY B CA 1
ATOM 1854 C C . GLY B 1 107 ? 4.642 -8.16 2.103 1 98.15 107 GLY B C 1
ATOM 1855 O O . GLY B 1 107 ? 5.253 -8.29 1.041 1 98.15 107 GLY B O 1
ATOM 1856 N N . SER B 1 108 ? 5.138 -7.566 3.104 1 97.26 108 SER B N 1
ATOM 1857 C CA . SER B 1 108 ? 6.365 -6.784 3.002 1 97.26 108 SER B CA 1
ATOM 1858 C C . SER B 1 108 ? 7.577 -7.684 2.779 1 97.26 108 SER B C 1
ATOM 1860 O O . SER B 1 108 ? 8.612 -7.229 2.287 1 97.26 108 SER B O 1
ATOM 1862 N N . ARG B 1 109 ? 7.457 -8.94 3.258 1 94.84 109 ARG B N 1
ATOM 1863 C CA . ARG B 1 109 ? 8.523 -9.925 3.106 1 94.84 109 ARG B CA 1
ATOM 1864 C C . ARG B 1 109 ? 7.962 -11.279 2.684 1 94.84 109 ARG B C 1
ATOM 1866 O O . ARG B 1 109 ? 6.833 -11.626 3.037 1 94.84 109 ARG B O 1
ATOM 1873 N N . GLY B 1 110 ? 8.798 -11.999 1.916 1 92.01 110 GLY B N 1
ATOM 1874 C CA . GLY B 1 110 ? 8.416 -13.342 1.511 1 92.01 110 GLY B CA 1
ATOM 1875 C C . GLY B 1 110 ? 9.264 -14.423 2.154 1 92.01 110 GLY B C 1
ATOM 1876 O O . GLY B 1 110 ? 10.048 -14.145 3.063 1 92.01 110 GLY B O 1
ATOM 1877 N N . ARG B 1 111 ? 9.078 -15.531 1.639 1 86.81 111 ARG B N 1
ATOM 1878 C CA . ARG B 1 111 ? 9.758 -16.7 2.188 1 86.81 111 ARG B CA 1
ATOM 1879 C C . ARG B 1 111 ? 11.254 -16.649 1.899 1 86.81 111 ARG B C 1
ATOM 1881 O O . ARG B 1 111 ? 12.058 -17.195 2.658 1 86.81 111 ARG B O 1
ATOM 1888 N N . SER B 1 112 ? 11.618 -16.041 0.81 1 84.36 112 SER B N 1
ATOM 1889 C CA . SER B 1 112 ? 13.015 -16.052 0.388 1 84.36 112 SER B CA 1
ATOM 1890 C C . SER B 1 112 ? 13.734 -14.779 0.823 1 84.36 112 SER B C 1
ATOM 1892 O O . SER B 1 112 ? 14.892 -14.56 0.462 1 84.36 112 SER B O 1
ATOM 1894 N N . SER B 1 113 ? 13.053 -13.933 1.588 1 86.99 113 SER B N 1
ATOM 1895 C CA . SER B 1 113 ? 13.654 -12.652 1.945 1 86.99 113 SER B CA 1
ATOM 1896 C C . SER B 1 113 ? 14.8 -12.834 2.933 1 86.99 113 SER B C 1
ATOM 1898 O O . SER B 1 113 ? 14.771 -13.744 3.765 1 86.99 113 SER B O 1
ATOM 1900 N N . PHE B 1 114 ? 15.754 -12.113 2.751 1 84.63 114 PHE B N 1
ATOM 1901 C CA . PHE B 1 114 ? 16.902 -12.123 3.65 1 84.63 114 PHE B CA 1
ATOM 1902 C C . PHE B 1 114 ? 16.494 -11.69 5.053 1 84.63 114 PHE B C 1
ATOM 1904 O O . PHE B 1 114 ? 15.725 -10.741 5.217 1 84.63 114 PHE B O 1
ATOM 1911 N N . LYS B 1 115 ? 17.2 -12.447 5.987 1 81.74 115 LYS B N 1
ATOM 1912 C CA . LYS B 1 115 ? 16.951 -12.097 7.382 1 81.74 115 LYS B CA 1
ATOM 1913 C C . LYS B 1 115 ? 17.407 -10.671 7.681 1 81.74 115 LYS B C 1
ATOM 1915 O O . LYS B 1 115 ? 18.518 -10.28 7.317 1 81.74 115 LYS B O 1
ATOM 1920 N N . GLY B 1 116 ? 16.614 -9.911 8.219 1 86.52 116 GLY B N 1
ATOM 1921 C CA . GLY B 1 116 ? 16.967 -8.549 8.585 1 86.52 116 GLY B CA 1
ATOM 1922 C C . GLY B 1 116 ? 16.482 -7.517 7.584 1 86.52 116 GLY B C 1
ATOM 1923 O O . GLY B 1 116 ? 16.533 -6.314 7.85 1 86.52 116 GLY B O 1
ATOM 1924 N N . ALA B 1 117 ? 16.19 -8.055 6.377 1 88.92 117 ALA B N 1
ATOM 1925 C CA . ALA B 1 117 ? 15.661 -7.109 5.398 1 88.92 117 ALA B CA 1
ATOM 1926 C C . ALA B 1 117 ? 14.347 -6.5 5.878 1 88.92 117 ALA B C 1
ATOM 1928 O O . ALA B 1 117 ? 13.512 -7.193 6.464 1 88.92 117 ALA B O 1
ATOM 1929 N N . LEU B 1 118 ? 14.196 -5.269 5.649 1 90.57 118 LEU B N 1
ATOM 1930 C CA . LEU B 1 118 ? 12.952 -4.605 6.024 1 90.57 118 LEU B CA 1
ATOM 1931 C C . LEU B 1 118 ? 11.884 -4.807 4.954 1 90.57 118 LEU B C 1
ATOM 1933 O O . LEU B 1 118 ? 10.688 -4.792 5.253 1 90.57 118 LEU B O 1
ATOM 1937 N N . LEU B 1 119 ? 12.363 -4.932 3.751 1 95.44 119 LEU B N 1
ATOM 1938 C CA . LEU B 1 119 ? 11.463 -5.088 2.613 1 95.44 119 LEU B CA 1
ATOM 1939 C C . LEU B 1 119 ? 12.019 -6.097 1.614 1 95.44 119 LEU B C 1
ATOM 1941 O O . LEU B 1 119 ? 13.2 -6.044 1.264 1 95.44 119 LEU B O 1
ATOM 1945 N N . GLY B 1 120 ? 11.209 -6.983 1.197 1 95.84 120 GLY B N 1
ATOM 1946 C CA . GLY B 1 120 ? 11.635 -7.953 0.201 1 95.84 120 GLY B CA 1
ATOM 1947 C C . GLY B 1 120 ? 11.807 -7.352 -1.181 1 95.84 120 GLY B C 1
ATOM 1948 O O . GLY B 1 120 ? 11.175 -6.346 -1.509 1 95.84 120 GLY B O 1
ATOM 1949 N N . SER B 1 121 ? 12.552 -8.038 -1.984 1 95.39 121 SER B N 1
ATOM 1950 C CA . SER B 1 121 ? 12.891 -7.539 -3.313 1 95.39 121 SER B CA 1
ATOM 1951 C C . SER B 1 121 ? 11.668 -7.52 -4.225 1 95.39 121 SER B C 1
ATOM 1953 O O . SER B 1 121 ? 11.5 -6.599 -5.027 1 95.39 121 SER B O 1
ATOM 1955 N N . THR B 1 122 ? 10.812 -8.54 -4.095 1 96.9 122 THR B N 1
ATOM 1956 C CA . THR B 1 122 ? 9.598 -8.581 -4.903 1 96.9 122 THR B CA 1
ATOM 1957 C C . THR B 1 122 ? 8.681 -7.41 -4.562 1 96.9 122 THR B C 1
ATOM 1959 O O . THR B 1 122 ? 8.171 -6.733 -5.456 1 96.9 122 THR B O 1
ATOM 1962 N N . VAL B 1 123 ? 8.482 -7.182 -3.332 1 97.61 123 VAL B N 1
ATOM 1963 C CA . VAL B 1 123 ? 7.61 -6.101 -2.885 1 97.61 123 VAL B CA 1
ATOM 1964 C C . VAL B 1 123 ? 8.178 -4.758 -3.338 1 97.61 123 VAL B C 1
ATOM 1966 O O . VAL B 1 123 ? 7.445 -3.908 -3.849 1 97.61 123 VAL B O 1
ATOM 1969 N N . ASP B 1 124 ? 9.434 -4.629 -3.208 1 97.11 124 ASP B N 1
ATOM 1970 C CA . ASP B 1 124 ? 10.085 -3.4 -3.648 1 97.11 124 ASP B CA 1
ATOM 1971 C C . ASP B 1 124 ? 9.815 -3.134 -5.127 1 97.11 124 ASP B C 1
ATOM 1973 O O . ASP B 1 124 ? 9.414 -2.031 -5.502 1 97.11 124 ASP B O 1
ATOM 1977 N N . ALA B 1 125 ? 10.017 -4.089 -5.915 1 97.57 125 ALA B N 1
ATOM 1978 C CA . ALA B 1 125 ? 9.82 -3.959 -7.356 1 97.57 125 ALA B CA 1
ATOM 1979 C C . ALA B 1 125 ? 8.358 -3.672 -7.686 1 97.57 125 ALA B C 1
ATOM 1981 O O . ALA B 1 125 ? 8.061 -2.838 -8.545 1 97.57 125 ALA B O 1
ATOM 1982 N N . VAL B 1 126 ? 7.439 -4.307 -7.003 1 98.42 126 VAL B N 1
ATOM 1983 C CA . VAL B 1 126 ? 6.015 -4.114 -7.257 1 98.42 126 VAL B CA 1
ATOM 1984 C C . VAL B 1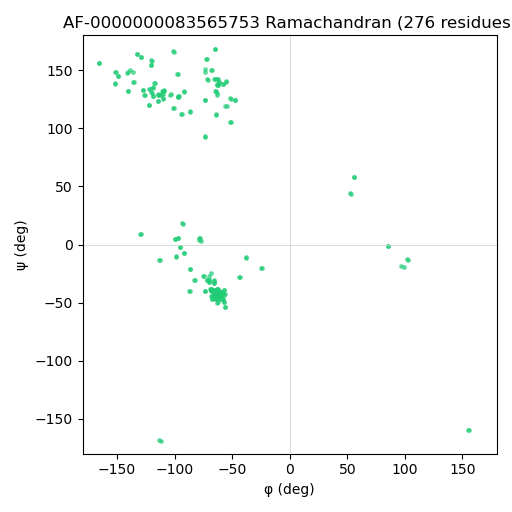 126 ? 5.617 -2.682 -6.908 1 98.42 126 VAL B C 1
ATOM 1986 O O . VAL B 1 126 ? 4.954 -2.005 -7.698 1 98.42 126 VAL B O 1
ATOM 1989 N N . VAL B 1 127 ? 6.065 -2.215 -5.765 1 98.12 127 VAL B N 1
ATOM 1990 C CA . VAL B 1 127 ? 5.718 -0.867 -5.327 1 98.12 127 VAL B CA 1
ATOM 1991 C C . VAL B 1 127 ? 6.269 0.157 -6.316 1 98.12 127 VAL B C 1
ATOM 1993 O O . VAL B 1 127 ? 5.586 1.123 -6.665 1 98.12 127 VAL B O 1
ATOM 1996 N N . ARG B 1 128 ? 7.4 -0.043 -6.833 1 97.11 128 ARG B N 1
ATOM 1997 C CA . ARG B 1 128 ? 8.074 0.911 -7.707 1 97.11 128 ARG B CA 1
ATOM 1998 C C . ARG B 1 128 ? 7.447 0.918 -9.098 1 97.11 128 ARG B C 1
ATOM 2000 O O . ARG B 1 128 ? 7.428 1.95 -9.771 1 97.11 128 ARG B O 1
ATOM 2007 N N . GLN B 1 129 ? 6.872 -0.197 -9.46 1 96.78 129 GLN B N 1
ATOM 2008 C CA . GLN B 1 129 ? 6.528 -0.33 -10.872 1 96.78 129 GLN B CA 1
ATOM 2009 C C . GLN B 1 129 ? 5.015 -0.363 -11.069 1 96.78 129 GLN B C 1
ATOM 2011 O O . GLN B 1 129 ? 4.527 -0.232 -12.193 1 96.78 129 GLN B O 1
ATOM 2016 N N . ALA B 1 130 ? 4.293 -0.545 -10.014 1 96.49 130 ALA B N 1
ATOM 2017 C CA . ALA B 1 130 ? 2.847 -0.711 -10.137 1 96.49 130 ALA B CA 1
ATOM 2018 C C . ALA B 1 130 ? 2.192 0.563 -10.661 1 96.49 130 ALA B C 1
ATOM 2020 O O . ALA B 1 130 ? 2.57 1.67 -10.27 1 96.49 130 ALA B O 1
ATOM 2021 N N . ALA B 1 131 ? 1.215 0.392 -11.476 1 92.92 131 ALA B N 1
ATOM 2022 C CA . ALA B 1 131 ? 0.393 1.49 -11.98 1 92.92 131 ALA B CA 1
ATOM 2023 C C . ALA B 1 131 ? -0.921 1.589 -11.211 1 92.92 131 ALA B C 1
ATOM 2025 O O . ALA B 1 131 ? -1.843 2.292 -11.632 1 92.92 131 ALA B O 1
ATOM 2026 N N . ARG B 1 132 ? -1.01 0.752 -10.197 1 95.24 132 ARG B N 1
ATOM 2027 C CA . ARG B 1 132 ? -2.176 0.694 -9.321 1 95.24 132 ARG B CA 1
ATOM 2028 C C . ARG B 1 132 ? -1.765 0.771 -7.855 1 95.24 132 ARG B C 1
ATOM 2030 O O . ARG B 1 132 ? -0.607 0.52 -7.516 1 95.24 132 ARG B O 1
ATOM 2037 N N . PRO B 1 133 ? -2.733 1.106 -7.066 1 98.07 133 PRO B N 1
ATOM 2038 C CA . PRO B 1 133 ? -2.425 1.15 -5.635 1 98.07 133 PRO B CA 1
ATOM 2039 C C . PRO B 1 133 ? -1.902 -0.182 -5.103 1 98.07 133 PRO B C 1
ATOM 2041 O O . PRO B 1 133 ? -2.374 -1.245 -5.516 1 98.07 133 PRO B O 1
ATOM 2044 N N . VAL B 1 134 ? -0.865 -0.097 -4.236 1 98.74 134 VAL B N 1
ATOM 2045 C CA . VAL B 1 134 ? -0.291 -1.28 -3.602 1 98.74 134 VAL B CA 1
ATOM 2046 C C . VAL B 1 134 ? -0.368 -1.141 -2.083 1 98.74 134 VAL B C 1
ATOM 2048 O O . VAL B 1 134 ? 0.146 -0.174 -1.515 1 98.74 134 VAL B O 1
ATOM 2051 N N . LEU B 1 135 ? -1.043 -2.059 -1.489 1 98.68 135 LEU B N 1
ATOM 2052 C CA . LEU B 1 135 ? -1.074 -2.142 -0.033 1 98.68 135 LEU B CA 1
ATOM 2053 C C . LEU B 1 135 ? -0.011 -3.108 0.48 1 98.68 135 LEU B C 1
ATOM 2055 O O . LEU B 1 135 ? -0.092 -4.314 0.237 1 98.68 135 LEU B O 1
ATOM 2059 N N . VAL B 1 136 ? 0.965 -2.563 1.158 1 98.75 136 VAL B N 1
ATOM 2060 C CA . VAL B 1 136 ? 2.048 -3.355 1.73 1 98.75 136 VAL B CA 1
ATOM 2061 C C . VAL B 1 136 ? 1.762 -3.635 3.204 1 98.75 136 VAL B C 1
ATOM 2063 O O . VAL B 1 136 ? 1.542 -2.708 3.987 1 98.75 136 VAL B O 1
ATOM 2066 N N . VAL B 1 137 ? 1.829 -4.913 3.542 1 97.96 137 VAL B N 1
ATOM 2067 C CA . VAL B 1 137 ? 1.41 -5.335 4.875 1 97.96 137 VAL B CA 1
ATOM 2068 C C . VAL B 1 137 ? 2.566 -6.039 5.582 1 97.96 137 VAL B C 1
ATOM 2070 O O . VAL B 1 137 ? 3.243 -6.883 4.989 1 97.96 137 VAL B O 1
ATOM 2073 N N . ASP B 1 138 ? 2.772 -5.685 6.785 1 94.43 138 ASP B N 1
ATOM 2074 C CA . ASP B 1 138 ? 3.734 -6.395 7.624 1 94.43 138 ASP B CA 1
ATOM 2075 C C . ASP B 1 138 ? 3.027 -7.36 8.573 1 94.43 138 ASP B C 1
ATOM 2077 O O . ASP B 1 138 ? 1.796 -7.413 8.61 1 94.43 138 ASP B O 1
ATOM 2081 N N . ASP B 1 139 ? 3.757 -8.267 9.188 1 81.95 139 ASP B N 1
ATOM 2082 C CA . ASP B 1 139 ? 3.168 -9.297 10.038 1 81.95 139 ASP B CA 1
ATOM 2083 C C . ASP B 1 139 ? 2.781 -8.729 11.402 1 81.95 139 ASP B C 1
ATOM 2085 O O . ASP B 1 139 ? 2.287 -9.457 12.266 1 81.95 139 ASP B O 1
ATOM 2089 N N . ASN B 1 140 ? 2.967 -7.37 11.624 1 69.05 140 ASN B N 1
ATOM 2090 C CA . ASN B 1 140 ? 2.726 -6.843 12.963 1 69.05 140 ASN B CA 1
ATOM 2091 C C . ASN B 1 140 ? 1.247 -6.543 13.19 1 69.05 140 ASN B C 1
ATOM 2093 O O . ASN B 1 140 ? 0.519 -6.238 12.244 1 69.05 140 ASN B O 1
#

Sequence (280 aa):
MYDSVLVATDGSDTATAAVDHAITLASQFDVPLYGIVVLESRTEYDNAIVDPEEADRRRRQRAESVLADLEAAADGLALETTIRTGVPHEEILAYAAEQDADVIVIGSRGRSSFKGALLGSTVDAVVRQAARPVLVVDDNMYDSVLVATDGSDTATAAVDHAITLASQFDVPLYGIVVLESRTEYDNAIVDPEEADRRRRQRAESVLADLEAAADGLALETTIRTGVPHEEILAYAAEQDADVIVIGSRGRSSFKGALLGSTVDAVVRQAARPVLVVDDN

Radius of gyration: 20.38 Å; Cα contacts (8 Å, |Δi|>4): 543; chains: 2; bounding box: 42×71×35 Å

pLDDT: mean 92.1, std 11.42, range [48.77, 98.84]

Secondary structure (DSSP, 8-state):
--S-EEEE--SSHHHHHHHHHHHHHHHHHT--EEEEEEEE---S-S-TTS-HHHHHHHHHHHHHHHHHHHHHHTTTS-EEEEEEEE-HHHHHHHHHHHTT-SEEEEES--TTPPTT-SS-HHHHHHHHH-SS-EEEE---/--S-EEEE--SSHHHHHHHHHHHHHHHHHT--EEEEEEEE---S---TTS-HHHHHHHHHHHHHHHHHHHHHHTTTS-EEEEEEEE-HHHHHHHHHHHTT-SEEEEES--TTPPTT-SS-HHHHHHHHH-SS-EEEE---